Protein AF-A0A2A9MMQ4-F1 (afdb_monomer_lite)

Radius of gyration: 27.39 Å; chains: 1; bounding box: 45×66×99 Å

Structure (mmCIF, N/CA/C/O backbone):
data_AF-A0A2A9MMQ4-F1
#
_entry.id   AF-A0A2A9MMQ4-F1
#
loop_
_atom_site.group_PDB
_atom_site.id
_atom_site.type_symbol
_atom_site.label_atom_id
_atom_site.label_alt_id
_atom_site.label_comp_id
_atom_site.label_asym_id
_atom_site.label_entity_id
_atom_site.label_seq_id
_atom_site.pdbx_PDB_ins_code
_atom_site.Cartn_x
_atom_site.Cartn_y
_atom_site.Cartn_z
_atom_site.occupancy
_atom_site.B_iso_or_equiv
_atom_site.auth_seq_id
_atom_site.auth_comp_id
_atom_site.auth_asym_id
_atom_site.auth_atom_id
_atom_site.pdbx_PDB_model_num
ATOM 1 N N . MET A 1 1 ? 11.647 -28.618 26.093 1.00 46.50 1 MET A N 1
ATOM 2 C CA . MET A 1 1 ? 10.350 -28.321 25.449 1.00 46.50 1 MET A CA 1
ATOM 3 C C . MET A 1 1 ? 9.319 -28.407 26.549 1.00 46.50 1 MET A C 1
ATOM 5 O O . MET A 1 1 ? 9.019 -29.509 26.987 1.00 46.50 1 MET A O 1
ATOM 9 N N . ASP A 1 2 ? 8.904 -27.256 27.073 1.00 43.09 2 ASP A N 1
ATOM 10 C CA . ASP A 1 2 ? 8.072 -27.199 28.272 1.00 43.09 2 ASP A CA 1
ATOM 11 C C . ASP A 1 2 ? 6.610 -27.526 27.937 1.00 43.09 2 ASP A C 1
ATOM 13 O O . ASP A 1 2 ? 6.015 -26.851 27.096 1.00 43.09 2 ASP A O 1
ATOM 17 N N . PRO A 1 3 ? 6.000 -28.535 28.584 1.00 53.66 3 PRO A N 1
ATOM 18 C CA . PRO A 1 3 ? 4.637 -28.978 28.280 1.00 53.66 3 PRO A CA 1
ATOM 19 C C . PRO A 1 3 ? 3.541 -27.992 28.728 1.00 53.66 3 PRO A C 1
ATOM 21 O O . PRO A 1 3 ? 2.369 -28.202 28.425 1.00 53.66 3 PRO A O 1
ATOM 24 N N . HIS A 1 4 ? 3.887 -26.898 29.414 1.00 45.94 4 HIS A N 1
ATOM 25 C CA . HIS A 1 4 ? 2.910 -25.966 29.987 1.00 45.94 4 HIS A CA 1
ATOM 26 C C . HIS A 1 4 ? 2.535 -24.780 29.083 1.00 45.94 4 HIS A C 1
ATOM 28 O O . HIS A 1 4 ? 1.476 -24.187 29.281 1.00 45.94 4 HIS A O 1
ATOM 34 N N . THR A 1 5 ? 3.314 -24.461 28.045 1.00 48.97 5 THR A N 1
ATOM 35 C CA . THR A 1 5 ? 2.984 -23.355 27.120 1.00 48.97 5 THR A CA 1
ATOM 36 C C . THR A 1 5 ? 1.952 -23.733 26.049 1.00 48.97 5 THR A C 1
ATOM 38 O O . THR A 1 5 ? 1.303 -22.850 25.491 1.00 48.97 5 THR A O 1
ATOM 41 N N . SER A 1 6 ? 1.718 -25.030 25.802 1.00 48.28 6 SER A N 1
ATOM 42 C CA . SER A 1 6 ? 0.731 -25.492 24.809 1.00 48.28 6 SER A CA 1
ATOM 43 C C . SER A 1 6 ? -0.724 -25.336 25.273 1.00 48.28 6 SER A C 1
ATOM 45 O O . SER A 1 6 ? -1.626 -25.264 24.440 1.00 48.28 6 SER A O 1
ATOM 47 N N . SER A 1 7 ? -0.970 -25.262 26.586 1.00 50.19 7 SER A N 1
ATOM 48 C CA . SER A 1 7 ? -2.333 -25.216 27.137 1.00 50.19 7 SER A CA 1
ATOM 49 C C . SER A 1 7 ? -3.001 -23.855 26.902 1.00 50.19 7 SER A C 1
ATOM 51 O O . SER A 1 7 ? -4.139 -23.788 26.436 1.00 50.19 7 SER A O 1
ATOM 53 N N . ALA A 1 8 ? -2.255 -22.760 27.092 1.00 48.75 8 ALA A N 1
ATOM 54 C CA . ALA A 1 8 ? -2.775 -21.401 26.929 1.00 48.75 8 ALA A CA 1
ATOM 55 C C . ALA A 1 8 ? -3.130 -21.057 25.470 1.00 48.75 8 ALA A C 1
ATOM 57 O O . ALA A 1 8 ? -4.104 -20.347 25.225 1.00 48.75 8 ALA A O 1
ATOM 58 N N . TYR A 1 9 ? -2.391 -21.602 24.497 1.00 49.38 9 TYR A N 1
ATOM 59 C CA . TYR A 1 9 ? -2.704 -21.416 23.076 1.00 49.38 9 TYR A CA 1
ATOM 60 C C . TYR A 1 9 ? -3.969 -22.172 22.647 1.00 49.38 9 TYR A C 1
ATOM 62 O O . TYR A 1 9 ? -4.730 -21.659 21.831 1.00 49.38 9 TYR A O 1
ATOM 70 N N . SER A 1 10 ? -4.235 -23.354 23.217 1.00 52.50 10 SER A N 1
ATOM 71 C CA . SER A 1 10 ? -5.432 -24.138 22.872 1.00 52.50 10 SER A CA 1
ATOM 72 C C . SER A 1 10 ? -6.735 -23.472 23.331 1.00 52.50 10 SER A C 1
ATOM 74 O O . SER A 1 10 ? -7.711 -23.453 22.584 1.00 52.50 10 S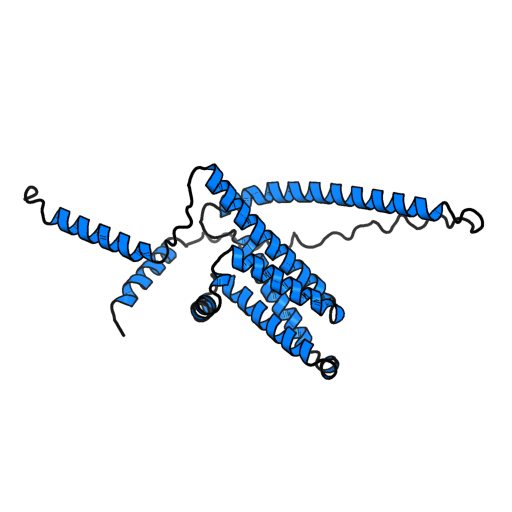ER A O 1
ATOM 76 N N . ALA A 1 11 ? -6.722 -22.826 24.504 1.00 53.00 11 ALA A N 1
ATOM 77 C CA . ALA A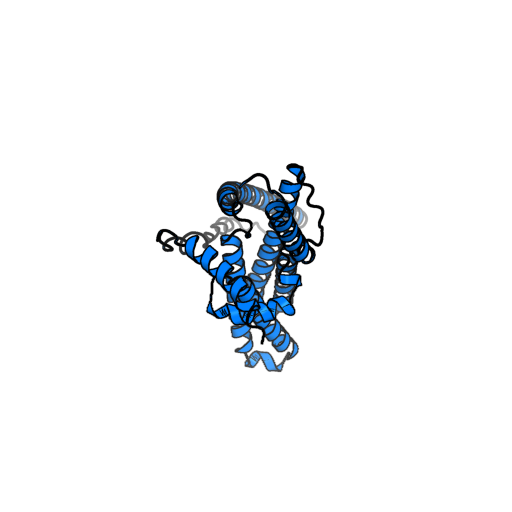 1 11 ? -7.892 -22.143 25.053 1.00 53.00 11 ALA A CA 1
ATOM 78 C C . ALA A 1 11 ? -8.299 -20.907 24.229 1.00 53.00 11 ALA A C 1
ATOM 80 O O . ALA A 1 11 ? -9.487 -20.603 24.120 1.00 53.00 11 ALA A O 1
ATOM 81 N N . TYR A 1 12 ? -7.330 -20.223 23.609 1.00 49.88 12 TYR A N 1
ATOM 82 C CA . TYR A 1 12 ? -7.604 -19.074 22.742 1.00 49.88 12 TYR A CA 1
ATOM 83 C C . TYR A 1 12 ? -8.313 -19.505 21.446 1.00 49.88 12 TYR A C 1
ATOM 85 O O . TYR A 1 12 ? -9.333 -18.925 21.080 1.00 49.88 12 TYR A O 1
ATOM 93 N N . TYR A 1 13 ? -7.849 -20.586 20.803 1.00 52.78 13 TYR A N 1
ATOM 94 C CA . TYR A 1 13 ? -8.488 -21.121 19.593 1.00 52.78 13 TYR A CA 1
ATOM 95 C C . TYR A 1 13 ? -9.880 -21.707 19.856 1.00 52.78 13 TYR A C 1
ATOM 97 O O . TYR A 1 13 ? -10.780 -21.542 19.033 1.00 52.78 13 TYR A O 1
ATOM 105 N N . GLU A 1 14 ? -10.100 -22.351 21.005 1.00 51.59 14 GLU A N 1
ATOM 106 C CA . GLU A 1 14 ? -11.409 -22.933 21.325 1.00 51.59 14 GLU A CA 1
ATOM 107 C C . GLU A 1 14 ? -12.476 -21.854 21.601 1.00 51.59 14 GLU A C 1
ATOM 109 O O . GLU A 1 14 ? -13.661 -22.038 21.300 1.00 51.59 14 GLU A O 1
ATOM 114 N N . GLN A 1 15 ? -12.059 -20.687 22.106 1.00 50.91 15 GLN A N 1
ATOM 115 C CA . GLN A 1 15 ? -12.946 -19.545 22.328 1.00 50.91 15 GLN A CA 1
ATOM 116 C C . GLN A 1 15 ? -13.285 -18.798 21.023 1.00 50.91 15 GLN A C 1
ATOM 118 O O . GLN A 1 15 ? -14.412 -18.313 20.875 1.00 50.91 15 GLN A O 1
ATOM 123 N N . GLU A 1 16 ? -12.360 -18.767 20.060 1.00 46.84 16 GLU A N 1
ATOM 124 C CA . GLU A 1 16 ? -12.580 -18.254 18.700 1.00 46.84 16 GLU A CA 1
ATOM 125 C C . GLU A 1 16 ? -13.515 -19.190 17.897 1.00 46.84 16 GLU A C 1
ATOM 127 O O . GLU A 1 16 ? -14.493 -18.738 17.294 1.00 46.84 16 GLU A O 1
ATOM 132 N N . ALA A 1 17 ? -13.301 -20.512 17.981 1.00 47.66 17 ALA A N 1
ATOM 133 C CA . ALA A 1 17 ? -14.087 -21.532 17.274 1.00 47.66 17 ALA A CA 1
ATOM 134 C C . ALA A 1 17 ? -15.558 -21.597 17.727 1.00 47.66 17 ALA A C 1
ATOM 136 O O . ALA A 1 17 ? -16.447 -21.873 16.921 1.00 47.66 17 ALA A O 1
ATOM 137 N N . ARG A 1 18 ? -15.852 -21.286 18.999 1.00 50.97 18 ARG A N 1
ATOM 138 C CA . ARG A 1 18 ? -17.240 -21.202 19.499 1.00 50.97 18 ARG A CA 1
ATOM 139 C C . ARG A 1 18 ? -17.949 -19.889 19.155 1.00 50.97 18 ARG A C 1
ATOM 141 O O . ARG A 1 18 ? -19.172 -19.830 19.254 1.00 50.97 18 ARG A O 1
ATOM 148 N N . ARG A 1 19 ? -17.220 -18.839 18.762 1.00 49.75 19 ARG A N 1
ATOM 149 C CA . ARG A 1 19 ? -17.797 -17.526 18.406 1.00 49.75 19 ARG A CA 1
ATOM 150 C C . ARG A 1 19 ? -17.936 -17.301 16.900 1.00 49.75 19 ARG A C 1
ATOM 152 O O . ARG A 1 19 ? -18.641 -16.379 16.497 1.00 49.75 19 ARG A O 1
ATOM 159 N N . GLY A 1 20 ? -17.312 -18.146 16.083 1.00 41.03 20 GLY A N 1
ATOM 160 C CA . GLY A 1 20 ? -17.229 -18.000 14.633 1.00 41.03 20 GLY A CA 1
ATOM 161 C C . GLY A 1 20 ? -18.009 -19.035 13.825 1.00 41.03 20 GLY A C 1
ATOM 162 O O . GLY A 1 20 ? -17.484 -19.498 12.822 1.00 41.03 20 GLY A O 1
ATOM 163 N N . ALA A 1 21 ? -19.239 -19.396 14.203 1.00 41.09 21 ALA A N 1
ATOM 164 C CA . ALA A 1 21 ? -20.161 -20.045 13.267 1.00 41.09 21 ALA A CA 1
ATOM 165 C C . ALA A 1 21 ? -20.991 -18.960 12.550 1.00 41.09 21 ALA A C 1
ATOM 167 O O . ALA A 1 21 ? -22.063 -18.594 13.040 1.00 41.09 21 ALA A O 1
ATOM 168 N N . PRO A 1 22 ? -20.513 -18.373 11.432 1.00 45.56 22 PRO A N 1
ATOM 169 C CA . PRO A 1 22 ? -21.342 -17.491 10.634 1.00 45.56 22 PRO A CA 1
ATOM 170 C C . PRO A 1 22 ? -22.488 -18.311 10.045 1.00 45.56 22 PRO A C 1
ATOM 172 O O . PRO A 1 22 ? -22.282 -19.365 9.443 1.00 45.56 22 PRO A O 1
ATOM 175 N N . ALA A 1 23 ? -23.708 -17.800 10.193 1.00 46.12 23 ALA A N 1
ATOM 176 C CA . ALA A 1 23 ? -24.808 -18.204 9.337 1.00 46.12 23 ALA A CA 1
ATOM 177 C C . ALA A 1 23 ? -24.329 -18.106 7.881 1.00 46.12 23 ALA A C 1
ATOM 179 O O . ALA A 1 23 ? -23.793 -17.071 7.477 1.00 46.12 23 ALA A O 1
ATOM 180 N N . ALA A 1 24 ? -24.484 -19.194 7.128 1.00 41.94 24 ALA A N 1
ATOM 181 C CA . ALA A 1 24 ? -24.159 -19.297 5.714 1.00 41.94 24 ALA A CA 1
ATOM 182 C C . ALA A 1 24 ? -25.011 -18.303 4.898 1.00 41.94 24 ALA A C 1
ATOM 184 O O . ALA A 1 24 ? -26.044 -18.651 4.335 1.00 41.94 24 ALA A O 1
ATOM 185 N N . GLY A 1 25 ? -24.609 -17.034 4.894 1.00 43.31 25 GLY A N 1
ATOM 186 C CA . GLY A 1 25 ? -25.150 -15.974 4.055 1.00 43.31 25 GLY A CA 1
ATOM 187 C C . GLY A 1 25 ? -24.230 -15.790 2.857 1.00 43.31 25 GLY A C 1
ATOM 188 O O . GLY A 1 25 ? -23.064 -15.441 3.026 1.00 43.31 25 GLY A O 1
ATOM 189 N N . GLY A 1 26 ? -24.755 -16.083 1.668 1.00 42.75 26 GLY A N 1
ATOM 190 C CA . GLY A 1 26 ? -24.034 -16.199 0.404 1.00 42.75 26 GLY A CA 1
ATOM 191 C C . GLY A 1 26 ? -23.019 -15.091 0.119 1.00 42.75 26 GLY A C 1
ATOM 192 O O . GLY A 1 26 ? -23.357 -13.924 -0.056 1.00 42.75 26 GLY A O 1
ATOM 193 N N . LEU A 1 27 ? -21.767 -15.516 -0.039 1.00 39.44 27 LEU A N 1
ATOM 194 C CA . LEU A 1 27 ? -20.633 -14.755 -0.560 1.00 39.44 27 LEU A CA 1
ATOM 195 C C . LEU A 1 27 ? -20.697 -14.652 -2.107 1.00 39.44 27 LEU A C 1
ATOM 197 O O . LEU A 1 27 ? -19.694 -14.865 -2.781 1.00 39.44 27 LEU A O 1
ATOM 201 N N . GLY A 1 28 ? -21.892 -14.442 -2.676 1.00 40.47 28 GLY A N 1
ATOM 202 C CA . GLY A 1 28 ? -22.161 -14.626 -4.112 1.00 40.47 28 GLY A CA 1
ATOM 203 C C . GLY A 1 28 ? -22.196 -13.353 -4.963 1.00 40.47 28 GLY A C 1
ATOM 204 O O . GLY A 1 28 ? -21.784 -13.395 -6.115 1.00 40.47 28 GLY A O 1
ATOM 205 N N . ASP A 1 29 ? -22.611 -12.209 -4.410 1.00 44.47 29 ASP A N 1
ATOM 206 C CA . ASP A 1 29 ? -23.043 -11.079 -5.259 1.00 44.47 29 ASP A CA 1
ATOM 207 C C . ASP A 1 29 ? -22.134 -9.841 -5.233 1.00 44.47 29 ASP A C 1
ATOM 209 O O . ASP A 1 29 ? -22.418 -8.841 -5.891 1.00 44.47 29 ASP A O 1
ATOM 213 N N . PHE A 1 30 ? -21.008 -9.867 -4.514 1.00 44.09 30 PHE A N 1
ATOM 214 C CA . PHE A 1 30 ? -20.187 -8.657 -4.346 1.00 44.09 30 PHE A CA 1
ATOM 215 C C . PHE A 1 30 ? -19.194 -8.391 -5.496 1.00 44.09 30 PHE A C 1
ATOM 217 O O . PHE A 1 30 ? -18.580 -7.327 -5.547 1.00 44.09 30 PHE A O 1
ATOM 224 N N . ALA A 1 31 ? -19.025 -9.327 -6.435 1.00 40.25 31 ALA A N 1
ATOM 225 C CA . ALA A 1 31 ? -17.927 -9.280 -7.407 1.00 40.25 31 ALA A CA 1
ATOM 226 C C . ALA A 1 31 ? -18.251 -8.605 -8.758 1.00 40.25 31 ALA A C 1
ATOM 228 O O . ALA A 1 31 ? -17.329 -8.382 -9.536 1.00 40.25 31 ALA A O 1
ATOM 229 N N . ALA A 1 32 ? -19.506 -8.250 -9.064 1.00 41.31 32 ALA A N 1
ATOM 230 C CA . ALA A 1 32 ? -19.876 -7.868 -10.439 1.00 41.31 32 ALA A CA 1
ATOM 231 C C . ALA A 1 32 ? -20.239 -6.383 -10.673 1.00 41.31 32 ALA A C 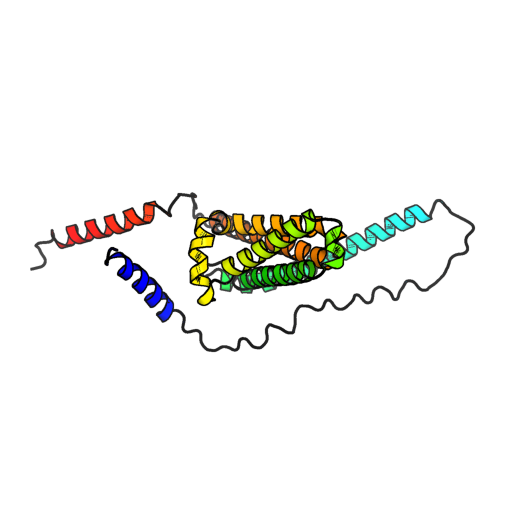1
ATOM 233 O O . ALA A 1 32 ? -20.364 -5.974 -11.823 1.00 41.31 32 ALA A O 1
ATOM 234 N N . GLY A 1 33 ? -20.420 -5.559 -9.632 1.00 40.50 33 GLY A N 1
ATOM 235 C CA . GLY A 1 33 ? -21.162 -4.294 -9.793 1.00 40.50 33 GLY A CA 1
ATOM 236 C C . GLY A 1 33 ? -20.385 -2.972 -9.792 1.00 40.50 33 GLY A C 1
ATOM 237 O O . GLY A 1 33 ? -20.937 -1.970 -10.234 1.00 40.50 33 GLY A O 1
ATOM 238 N N . VAL A 1 34 ? -19.154 -2.907 -9.270 1.00 45.03 34 VAL A N 1
ATOM 239 C CA . VAL A 1 34 ? -18.620 -1.609 -8.778 1.00 45.03 34 VAL A CA 1
ATOM 240 C C . VAL A 1 34 ? -17.415 -1.069 -9.562 1.00 45.03 34 VAL A C 1
ATOM 242 O O . VAL A 1 34 ? -16.970 0.043 -9.304 1.00 45.03 34 VAL A O 1
ATOM 245 N N . PHE A 1 35 ? -16.893 -1.784 -10.563 1.00 40.84 35 PHE A N 1
ATOM 246 C CA . PHE A 1 35 ? -15.639 -1.383 -11.221 1.00 40.84 35 PHE A CA 1
ATOM 247 C C . PHE A 1 35 ? -15.690 -1.409 -12.752 1.00 40.84 35 PHE A C 1
ATOM 249 O O . PHE A 1 35 ? -14.843 -1.993 -13.414 1.00 40.84 35 PHE A O 1
ATOM 256 N N . PHE A 1 36 ? -16.661 -0.707 -13.330 1.00 36.94 36 PHE A N 1
ATOM 257 C CA . PHE A 1 36 ? -16.478 -0.127 -14.659 1.00 36.94 36 PHE A CA 1
ATOM 258 C C . PHE A 1 36 ? -16.878 1.347 -14.594 1.00 36.94 36 PHE A C 1
ATOM 260 O O . PHE A 1 36 ? -18.073 1.640 -14.521 1.00 36.94 36 PHE A O 1
ATOM 267 N N . PRO A 1 37 ? -15.925 2.299 -14.602 1.00 40.47 37 PRO A N 1
ATOM 268 C CA . PRO A 1 37 ? -16.279 3.669 -14.923 1.00 40.47 37 PRO A CA 1
ATOM 269 C C . PRO A 1 37 ? -16.861 3.630 -16.334 1.00 40.47 37 PRO A C 1
ATOM 271 O O . PRO A 1 37 ? -16.168 3.266 -17.286 1.00 40.47 37 PRO A O 1
ATOM 274 N N . GLN A 1 38 ? -18.152 3.943 -16.470 1.00 41.72 38 GLN A N 1
ATOM 275 C CA . GLN A 1 38 ? -18.714 4.224 -17.782 1.00 41.72 38 GLN A CA 1
ATOM 276 C C . GLN A 1 38 ? -17.816 5.274 -18.424 1.00 41.72 38 GLN A C 1
ATOM 278 O O . GLN A 1 38 ? -17.633 6.365 -17.881 1.00 41.72 38 GLN A O 1
ATOM 283 N N . SER A 1 39 ? -17.207 4.898 -19.545 1.00 40.00 39 SER A N 1
ATOM 284 C CA . SER A 1 39 ? -16.390 5.774 -20.370 1.00 40.00 39 SER A CA 1
ATOM 285 C C . SER A 1 39 ? -17.106 7.119 -20.513 1.00 40.00 39 SER A C 1
ATOM 287 O O . SER A 1 39 ? -18.249 7.128 -20.991 1.00 40.00 39 SER A O 1
ATOM 289 N N . PRO A 1 40 ? -16.501 8.242 -20.095 1.00 44.00 40 PRO A N 1
ATOM 290 C CA . PRO A 1 40 ? -17.145 9.531 -20.240 1.00 44.00 40 PRO A CA 1
ATOM 291 C C . PRO A 1 40 ? -17.380 9.769 -21.733 1.00 44.00 40 PRO A C 1
ATOM 293 O O . PRO A 1 40 ? -16.438 9.877 -22.518 1.00 44.00 40 PRO A O 1
ATOM 296 N N . ARG A 1 41 ? -18.656 9.844 -22.132 1.00 48.28 41 ARG A N 1
ATOM 297 C CA . ARG A 1 41 ? -19.123 10.313 -23.449 1.00 48.28 41 ARG A CA 1
ATOM 298 C C . ARG A 1 41 ? -18.836 11.814 -23.614 1.00 48.28 41 ARG A C 1
ATOM 300 O O . ARG A 1 41 ? -19.729 12.596 -23.911 1.00 48.28 41 ARG A O 1
ATOM 307 N N . PHE A 1 42 ? -17.599 12.238 -23.371 1.00 47.81 42 PHE A N 1
ATOM 308 C CA . PHE A 1 42 ? -17.198 13.645 -23.404 1.00 47.81 42 PHE A CA 1
ATOM 309 C C . PHE A 1 42 ? -16.419 14.017 -24.674 1.00 47.81 42 PHE A C 1
ATOM 311 O O . PHE A 1 42 ? -15.996 15.154 -24.826 1.00 47.81 42 PHE A O 1
ATOM 318 N N . VAL A 1 43 ? -16.263 13.089 -25.625 1.00 48.16 43 VAL A N 1
ATOM 319 C CA . VAL A 1 43 ? -15.505 13.326 -26.872 1.00 48.16 43 VAL A CA 1
ATOM 320 C C . VAL A 1 43 ? -16.415 13.669 -28.066 1.00 48.16 43 VAL A C 1
ATOM 322 O O . VAL A 1 43 ? -15.946 13.804 -29.188 1.00 48.16 43 VAL A O 1
ATOM 325 N N . GLN A 1 44 ? -17.723 13.869 -27.863 1.00 49.34 44 GLN A N 1
ATOM 326 C CA . GLN A 1 44 ? -18.671 14.112 -28.966 1.00 49.34 44 GLN A CA 1
ATOM 327 C C . GLN A 1 44 ? -19.119 15.579 -29.118 1.00 49.34 44 GLN A C 1
ATOM 329 O O . GLN A 1 44 ? -20.179 15.842 -29.674 1.00 49.34 44 GLN A O 1
ATOM 334 N N . ALA A 1 45 ? -18.320 16.545 -28.652 1.00 49.09 45 ALA A N 1
ATOM 335 C CA . ALA A 1 45 ? -18.631 17.977 -28.787 1.00 49.09 45 ALA A CA 1
ATOM 336 C C . ALA A 1 45 ? -17.493 18.831 -29.384 1.00 49.09 45 ALA A C 1
ATOM 338 O O . ALA A 1 45 ? -17.531 20.050 -29.273 1.00 49.09 45 ALA A O 1
ATOM 339 N N . LEU A 1 46 ? -16.489 18.223 -30.032 1.00 50.38 46 LEU A N 1
ATOM 340 C CA . LEU A 1 46 ? -15.326 18.944 -30.586 1.00 50.38 46 LEU A CA 1
ATOM 341 C C . LEU A 1 46 ? -15.246 18.915 -32.125 1.00 50.38 46 LEU A C 1
ATOM 343 O O . LEU A 1 46 ? -14.187 19.142 -32.695 1.00 50.38 46 LEU A O 1
ATOM 347 N N . HIS A 1 47 ? -16.365 18.642 -32.810 1.00 45.62 47 HIS A N 1
ATOM 348 C CA . HIS A 1 47 ? -16.411 18.479 -34.273 1.00 45.62 47 HIS A CA 1
ATOM 349 C C . HIS A 1 47 ? -17.199 19.576 -35.017 1.00 45.62 47 HIS A C 1
ATOM 351 O O . HIS A 1 47 ? -17.712 19.339 -36.114 1.00 45.62 47 HIS A O 1
ATOM 357 N N . HIS A 1 48 ? -17.309 20.781 -34.448 1.00 51.66 48 HIS A N 1
ATOM 358 C CA . HIS A 1 48 ? -17.933 21.924 -35.123 1.00 51.66 48 HIS A CA 1
ATOM 359 C C . HIS A 1 48 ? -17.004 23.137 -35.184 1.00 51.66 48 HIS A C 1
ATOM 361 O O . HIS A 1 48 ? -16.761 23.793 -34.179 1.00 51.66 48 HIS A O 1
ATOM 367 N N . GLY A 1 49 ? -16.555 23.426 -36.411 1.00 52.00 49 GLY A N 1
ATOM 368 C CA . GLY A 1 49 ? -16.011 24.713 -36.837 1.00 52.00 49 GLY A CA 1
ATOM 369 C C . GLY A 1 49 ? -14.503 24.843 -36.673 1.00 52.00 49 GLY A C 1
ATOM 370 O O . GLY A 1 49 ? -14.028 25.162 -35.592 1.00 52.00 49 GLY A O 1
ATOM 371 N N . ALA A 1 50 ? -13.756 24.648 -37.761 1.00 46.38 50 ALA A N 1
ATOM 372 C CA . ALA A 1 50 ? -12.401 25.174 -37.881 1.00 46.38 50 ALA A CA 1
ATOM 373 C C . ALA A 1 50 ? -12.510 26.684 -38.183 1.00 46.38 50 ALA A C 1
ATOM 375 O O . ALA A 1 50 ? -13.048 27.025 -39.237 1.00 46.38 50 ALA A O 1
ATOM 376 N N . PRO A 1 51 ? -12.090 27.586 -37.278 1.00 56.66 51 PRO A N 1
ATOM 377 C CA . PRO A 1 51 ? -12.042 29.013 -37.572 1.00 56.66 51 PRO A CA 1
ATOM 378 C C . PRO A 1 51 ? -10.869 29.329 -38.509 1.00 56.66 51 PRO A C 1
ATOM 380 O O . PRO A 1 51 ? -9.771 28.792 -38.348 1.00 56.66 51 PRO A O 1
ATOM 383 N N . ASP A 1 52 ? -11.130 30.193 -39.492 1.00 56.81 52 ASP A N 1
ATOM 384 C CA . ASP A 1 52 ? -10.163 30.672 -40.478 1.00 56.81 52 ASP A CA 1
ATOM 385 C C . ASP A 1 52 ? -8.938 31.315 -39.812 1.00 56.81 52 ASP A C 1
ATOM 387 O O . ASP A 1 52 ? -9.026 32.164 -38.922 1.00 56.81 52 ASP A O 1
ATOM 391 N N . ALA A 1 53 ? -7.766 30.870 -40.257 1.00 58.00 53 ALA A N 1
ATOM 392 C CA . ALA A 1 53 ? -6.472 31.206 -39.697 1.00 58.00 53 ALA A CA 1
ATOM 393 C C . ALA A 1 53 ? -5.924 32.509 -40.297 1.00 58.00 53 ALA A C 1
ATOM 395 O O . ALA A 1 53 ? -5.120 32.459 -41.226 1.00 58.00 53 ALA A O 1
ATOM 396 N N . SER A 1 54 ? -6.303 33.678 -39.768 1.00 60.38 54 SER A N 1
ATOM 397 C CA . SER A 1 54 ? -5.540 34.904 -40.082 1.00 60.38 54 SER A CA 1
ATOM 398 C C . SER A 1 54 ? -5.575 36.064 -39.082 1.00 60.38 54 SER A C 1
ATOM 400 O O . SER A 1 54 ? -4.764 36.970 -39.242 1.00 60.38 54 SER A O 1
ATOM 402 N N . GLU A 1 55 ? -6.383 36.062 -38.020 1.00 51.09 55 GLU A N 1
ATOM 403 C CA . GLU A 1 55 ? -6.371 37.165 -37.041 1.00 51.09 55 GLU A CA 1
ATOM 404 C C . GLU A 1 55 ? -6.394 36.654 -35.596 1.00 51.09 55 GLU A C 1
ATOM 406 O O . GLU A 1 55 ? -7.196 35.797 -35.245 1.00 51.09 55 GLU A O 1
ATOM 411 N N . GLY A 1 56 ? -5.505 37.187 -34.749 1.00 53.22 56 GLY A N 1
ATOM 412 C CA . GLY A 1 56 ? -5.628 37.060 -33.290 1.00 53.22 56 GLY A CA 1
ATOM 413 C C . GLY A 1 56 ? -4.700 36.054 -32.601 1.00 53.22 56 GLY A C 1
ATOM 414 O O . GLY A 1 56 ? -5.146 35.215 -31.825 1.00 53.22 56 GLY A O 1
ATOM 415 N N . ARG A 1 57 ? -3.375 36.165 -32.786 1.00 56.41 57 ARG A N 1
ATOM 416 C CA . ARG A 1 57 ? -2.379 35.378 -32.017 1.00 56.41 57 ARG A CA 1
ATOM 417 C C . ARG A 1 57 ? -2.374 35.691 -30.503 1.00 56.41 57 ARG A C 1
ATOM 419 O O . ARG A 1 57 ? -1.683 35.008 -29.759 1.00 56.41 57 ARG A O 1
ATOM 426 N N . PHE A 1 58 ? -3.132 36.694 -30.051 1.00 61.06 58 PHE A N 1
ATOM 427 C CA . PHE A 1 58 ? -3.212 37.112 -28.647 1.00 61.06 58 PHE A CA 1
ATOM 428 C C . PHE A 1 58 ? -4.436 36.531 -27.900 1.00 61.06 58 PHE A C 1
ATOM 430 O O . PHE A 1 58 ? -4.371 36.351 -26.689 1.00 61.06 58 PHE A O 1
ATOM 437 N N . ASP A 1 59 ? -5.504 36.122 -28.600 1.00 63.53 59 ASP A N 1
ATOM 438 C CA . ASP A 1 59 ? -6.755 35.649 -27.964 1.00 63.53 59 ASP A CA 1
ATOM 439 C C . ASP A 1 59 ? -6.787 34.129 -27.689 1.00 63.53 59 ASP A C 1
ATOM 441 O O . ASP A 1 59 ? -7.596 33.622 -26.898 1.00 63.53 59 ASP A O 1
ATOM 445 N N . ALA A 1 60 ? -5.876 33.372 -28.310 1.00 66.00 60 ALA A N 1
ATOM 446 C CA . ALA A 1 60 ? -5.777 31.922 -28.132 1.00 66.00 60 ALA A CA 1
ATOM 447 C C . ALA A 1 60 ? -5.253 31.522 -26.736 1.00 66.00 60 ALA A C 1
ATOM 449 O O . ALA A 1 60 ? -5.661 30.492 -26.195 1.00 66.00 60 ALA A O 1
ATOM 450 N N . GLU A 1 61 ? -4.389 32.341 -26.126 1.00 71.94 61 GLU A N 1
ATOM 451 C CA . GLU A 1 61 ? -3.824 32.068 -24.797 1.00 71.94 61 GLU A CA 1
ATOM 452 C C . GLU A 1 61 ? -4.865 32.286 -23.683 1.00 71.94 61 GLU A C 1
ATOM 454 O O . GLU A 1 61 ? -5.001 31.457 -22.778 1.00 71.94 61 GLU A O 1
ATOM 459 N N . GLU A 1 62 ? -5.693 33.331 -23.797 1.00 78.88 62 GLU A N 1
ATOM 460 C CA . GLU A 1 62 ? -6.757 33.604 -22.823 1.00 78.88 62 GLU A CA 1
ATOM 461 C C . GLU A 1 62 ? -7.876 32.548 -22.882 1.00 78.88 62 GLU A C 1
ATOM 463 O O . GLU A 1 62 ? -8.417 32.128 -21.851 1.00 78.88 62 GLU A O 1
ATOM 468 N N . SER A 1 63 ? -8.170 32.038 -24.080 1.00 78.44 63 SER A N 1
ATOM 469 C CA . SER A 1 63 ? -9.152 30.967 -24.285 1.00 78.44 63 SER A CA 1
ATOM 470 C C . SER A 1 63 ? -8.727 29.650 -23.614 1.00 78.44 63 SER A C 1
ATOM 472 O O . SER A 1 63 ? -9.556 28.969 -22.999 1.00 78.44 63 SER A O 1
ATOM 474 N N . GLY A 1 64 ? -7.431 29.315 -23.641 1.00 79.56 64 GLY A N 1
ATOM 475 C CA . GLY A 1 64 ? -6.888 28.128 -22.966 1.00 79.56 64 GLY A CA 1
ATOM 476 C C . GLY A 1 64 ? -6.978 28.199 -21.435 1.00 79.56 64 GLY A C 1
ATOM 477 O O . GLY A 1 64 ? -7.339 27.213 -20.778 1.00 79.56 64 GLY A O 1
ATOM 478 N N . ALA A 1 65 ? -6.723 29.375 -20.851 1.00 83.94 65 ALA A N 1
ATOM 479 C CA . ALA A 1 65 ? -6.827 29.594 -19.405 1.00 83.94 65 ALA A CA 1
ATOM 480 C C . ALA A 1 65 ? -8.278 29.491 -18.892 1.00 83.94 65 ALA A C 1
ATOM 482 O O . ALA A 1 65 ? -8.531 28.972 -17.799 1.00 83.94 65 ALA A O 1
ATOM 483 N N . ARG A 1 66 ? -9.258 29.941 -19.689 1.00 83.75 66 ARG A N 1
ATOM 484 C CA . ARG A 1 66 ? -10.688 29.817 -19.352 1.00 83.75 66 ARG A CA 1
ATOM 485 C C . ARG A 1 66 ? -11.167 28.366 -19.424 1.00 83.75 66 ARG A C 1
ATOM 487 O O . ARG A 1 66 ? -11.888 27.922 -18.530 1.00 83.75 66 ARG A O 1
ATOM 494 N N . LEU A 1 67 ? -10.717 27.610 -20.430 1.00 86.00 67 LEU A N 1
ATOM 495 C CA . LEU A 1 67 ? -11.070 26.195 -20.583 1.00 86.00 67 LEU A CA 1
ATOM 496 C C . LEU A 1 67 ? -10.513 25.337 -19.435 1.00 86.00 67 LEU A C 1
ATOM 498 O O . LEU A 1 67 ? -11.234 24.517 -18.867 1.00 86.00 67 LEU A O 1
ATOM 502 N N . THR A 1 68 ? -9.249 25.551 -19.057 1.00 80.62 68 THR A N 1
ATOM 503 C CA . THR A 1 68 ? -8.611 24.815 -17.951 1.00 80.62 68 THR A CA 1
ATOM 504 C C . THR A 1 68 ? -9.278 25.097 -16.605 1.00 80.62 68 THR A C 1
ATOM 506 O O . THR A 1 68 ? -9.497 24.156 -15.841 1.00 80.62 68 THR A O 1
ATOM 509 N N . ARG A 1 69 ? -9.695 26.343 -16.328 1.00 85.50 69 ARG A N 1
ATOM 510 C CA . ARG A 1 69 ? -10.489 26.661 -15.125 1.00 85.50 69 ARG A CA 1
ATOM 511 C C . ARG A 1 69 ? -11.857 25.986 -15.122 1.00 85.50 69 ARG A C 1
ATOM 513 O O . ARG A 1 69 ? -12.209 25.368 -14.122 1.00 85.50 69 ARG A O 1
ATOM 520 N N . ALA A 1 70 ? -12.596 26.043 -16.230 1.00 81.75 70 ALA A N 1
ATOM 521 C CA . ALA A 1 70 ? -13.911 25.406 -16.321 1.00 81.75 70 ALA A CA 1
ATOM 522 C C . ALA A 1 70 ? -13.826 23.876 -16.137 1.00 81.75 70 ALA A C 1
ATOM 524 O O . ALA A 1 70 ? -14.645 23.283 -15.432 1.00 81.75 70 ALA A O 1
ATOM 525 N N . ALA A 1 71 ? -12.801 23.236 -16.710 1.00 81.00 71 ALA A N 1
ATOM 526 C CA . ALA A 1 71 ? -12.550 21.805 -16.533 1.00 81.00 71 ALA A CA 1
ATOM 527 C C . ALA A 1 71 ? -12.170 21.448 -15.082 1.00 81.00 71 ALA A C 1
ATOM 529 O O . ALA A 1 71 ? -12.644 20.443 -14.539 1.00 81.00 71 ALA A O 1
ATOM 530 N N . LEU A 1 72 ? -11.352 22.281 -14.432 1.00 83.88 72 LEU A N 1
ATOM 531 C CA . LEU A 1 72 ? -10.957 22.093 -13.035 1.00 83.88 72 LEU A CA 1
ATOM 532 C C . LEU A 1 72 ? -12.151 22.247 -12.074 1.00 83.88 72 LEU A C 1
ATOM 534 O O . LEU A 1 72 ? -12.336 21.433 -11.172 1.00 83.88 72 LEU A O 1
ATOM 538 N N . GLU A 1 73 ? -13.011 23.242 -12.290 1.00 87.94 73 GLU A N 1
ATOM 539 C CA . GLU A 1 73 ? -14.223 23.427 -11.481 1.00 87.94 73 GLU A CA 1
ATOM 540 C C . GLU A 1 73 ? -15.223 22.277 -11.666 1.00 87.94 73 GLU A C 1
ATOM 542 O O . GLU A 1 73 ? -15.811 21.793 -10.692 1.00 87.94 73 GLU A O 1
ATOM 547 N N . GLY A 1 74 ? -15.385 21.797 -12.905 1.00 83.44 74 GLY A N 1
ATOM 548 C CA . GLY A 1 74 ? -16.237 20.648 -13.211 1.00 83.44 74 GLY A CA 1
ATOM 549 C C . GLY A 1 74 ? -15.772 19.375 -12.502 1.00 83.44 74 GLY A C 1
ATOM 550 O O . GLY A 1 74 ? -16.579 18.672 -11.888 1.00 83.44 74 GLY A O 1
ATOM 551 N N . THR A 1 75 ? -14.463 19.111 -12.518 1.00 80.44 75 THR A N 1
ATOM 552 C CA . THR A 1 75 ? -13.875 17.945 -11.839 1.00 80.44 75 THR A CA 1
ATOM 553 C C . THR A 1 75 ? -13.974 18.042 -10.316 1.00 80.44 75 THR A C 1
ATOM 555 O O . THR A 1 75 ? -14.306 17.041 -9.677 1.00 80.44 75 THR A O 1
ATOM 558 N N . MET A 1 76 ? -13.803 19.229 -9.719 1.00 83.19 76 MET A N 1
ATOM 559 C CA . MET A 1 76 ? -13.966 19.414 -8.268 1.00 83.19 76 MET A CA 1
ATOM 560 C C . MET A 1 76 ? -15.398 19.138 -7.781 1.00 83.19 76 MET A C 1
ATOM 562 O O . MET A 1 76 ? -15.575 18.492 -6.746 1.00 83.19 76 MET A O 1
ATOM 566 N N . ARG A 1 77 ? -16.428 19.574 -8.521 1.00 85.31 77 ARG A N 1
ATOM 567 C CA . ARG A 1 77 ? -17.840 19.339 -8.146 1.00 85.31 77 ARG A CA 1
ATOM 568 C C . ARG A 1 77 ? -18.252 17.871 -8.256 1.00 85.31 77 ARG A C 1
ATOM 570 O O . ARG A 1 77 ? -18.997 17.363 -7.415 1.00 85.31 77 ARG A O 1
ATOM 577 N N . LEU A 1 78 ? -17.761 17.183 -9.285 1.00 82.06 78 LEU A N 1
ATOM 578 C CA . LEU A 1 78 ? -17.986 15.746 -9.441 1.00 82.06 78 LEU A CA 1
ATOM 579 C C . LEU A 1 78 ? -17.287 14.959 -8.328 1.00 82.06 78 LEU A C 1
ATOM 581 O O . LEU A 1 78 ? -17.900 14.082 -7.720 1.00 82.06 78 LEU A O 1
ATOM 585 N N . GLY A 1 79 ? -16.044 15.327 -8.007 1.00 78.25 79 GLY A N 1
ATOM 586 C CA . GLY A 1 79 ? -15.283 14.713 -6.922 1.00 78.25 79 GLY A CA 1
ATOM 587 C C . GLY A 1 79 ? -15.961 14.856 -5.558 1.00 78.25 79 GLY A C 1
ATOM 588 O O . GLY A 1 79 ? -16.046 13.875 -4.819 1.00 78.25 79 GLY A O 1
ATOM 589 N N . SER A 1 80 ? -16.501 16.037 -5.233 1.00 82.62 80 SER A N 1
ATOM 590 C CA . SER A 1 80 ? -17.160 16.254 -3.939 1.00 82.62 80 SER A CA 1
ATOM 591 C C . SER A 1 80 ? -18.453 15.450 -3.792 1.00 82.62 80 SER A C 1
ATOM 593 O O . SER A 1 80 ? -18.676 14.861 -2.738 1.00 82.62 80 SER A O 1
ATOM 595 N N . THR A 1 81 ? -19.263 15.354 -4.848 1.00 84.44 81 THR A N 1
ATOM 596 C CA . THR A 1 81 ? -20.544 14.624 -4.818 1.00 84.44 81 THR A CA 1
ATOM 597 C C . THR A 1 81 ? -20.336 13.113 -4.705 1.00 84.44 81 THR A C 1
ATOM 599 O O . THR A 1 81 ? -21.008 12.438 -3.926 1.00 84.44 81 THR A O 1
ATOM 602 N N . VAL A 1 82 ? -19.373 12.569 -5.457 1.00 78.94 82 VAL A N 1
ATOM 603 C CA . VAL A 1 82 ? -19.006 11.149 -5.346 1.00 78.94 82 VAL A CA 1
ATOM 604 C C . VAL A 1 82 ? -18.412 10.867 -3.968 1.00 78.94 82 VAL A C 1
ATOM 606 O O . VAL A 1 82 ? -18.762 9.866 -3.348 1.00 78.94 82 VAL A O 1
ATOM 609 N N . GLY A 1 83 ? -17.570 11.772 -3.462 1.00 72.56 83 GLY A N 1
ATOM 610 C CA . GLY A 1 83 ? -16.965 11.662 -2.139 1.00 72.56 83 GLY A CA 1
ATOM 611 C C . GLY A 1 83 ? -17.992 11.628 -1.007 1.00 72.56 83 GLY A C 1
ATOM 612 O O . GLY A 1 83 ? -17.883 10.774 -0.129 1.00 72.56 83 GLY A O 1
ATOM 613 N N . THR A 1 84 ? -19.009 12.496 -1.026 1.00 81.19 84 THR A N 1
ATOM 614 C CA . THR A 1 84 ? -20.048 12.512 0.019 1.00 81.19 84 THR A CA 1
ATOM 615 C C . THR A 1 84 ? -20.928 11.268 -0.022 1.00 81.19 84 THR A C 1
ATOM 617 O O . THR A 1 84 ? -21.175 10.685 1.031 1.00 81.19 84 THR A O 1
ATOM 620 N N . ALA A 1 85 ? -21.325 10.799 -1.207 1.00 79.00 85 ALA A N 1
ATOM 621 C CA . ALA A 1 85 ? -22.101 9.564 -1.343 1.00 79.00 85 ALA A CA 1
ATOM 622 C C . ALA A 1 85 ? -21.317 8.328 -0.858 1.00 79.00 85 ALA A C 1
ATOM 624 O O . ALA A 1 85 ? -21.865 7.475 -0.155 1.00 79.00 85 ALA A O 1
ATOM 625 N N . LEU A 1 86 ? -20.018 8.253 -1.178 1.00 73.31 86 LEU A N 1
ATOM 626 C CA . LEU A 1 86 ? -19.126 7.196 -0.685 1.00 73.31 86 LEU A CA 1
ATOM 627 C C . LEU A 1 86 ? -18.920 7.274 0.828 1.00 73.31 86 LEU A C 1
ATOM 629 O O . LEU A 1 86 ? -18.896 6.237 1.485 1.00 73.31 86 LEU A O 1
ATOM 633 N N . LEU A 1 87 ? -18.791 8.478 1.388 1.00 76.00 87 LEU A N 1
ATOM 634 C CA .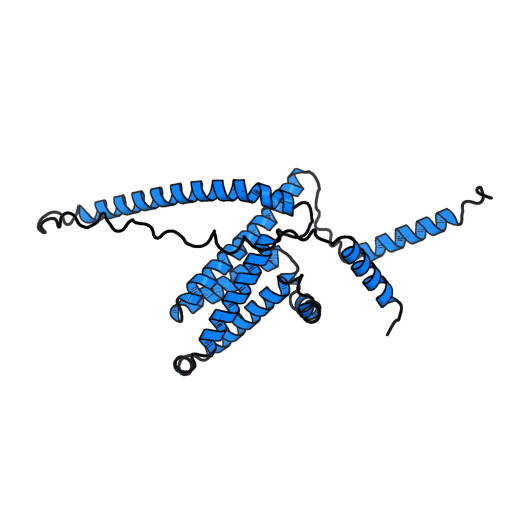 LEU A 1 87 ? -18.652 8.676 2.831 1.00 76.00 87 LEU A CA 1
ATOM 635 C C . LEU A 1 87 ? -19.935 8.318 3.585 1.00 76.00 87 LEU A C 1
ATOM 637 O O . LEU A 1 87 ? -19.859 7.677 4.631 1.00 76.00 87 LEU A O 1
ATOM 641 N N . GLU A 1 88 ? -21.105 8.678 3.061 1.00 83.69 88 GLU A N 1
ATOM 642 C CA . GLU A 1 88 ? -22.390 8.389 3.705 1.00 83.69 88 GLU A CA 1
ATOM 643 C C . GLU A 1 88 ? -22.731 6.891 3.651 1.00 83.69 88 GLU A C 1
ATOM 645 O O . GLU A 1 88 ? -23.107 6.293 4.664 1.00 83.69 88 GLU A O 1
ATOM 650 N N . GLY A 1 89 ? -22.530 6.251 2.493 1.00 77.44 89 GLY A N 1
ATOM 651 C CA . GLY A 1 89 ? -22.698 4.803 2.346 1.00 77.44 89 GLY A CA 1
ATOM 652 C C . GLY A 1 89 ? -21.632 4.011 3.106 1.00 77.44 89 GLY A C 1
ATOM 653 O O . GLY A 1 89 ? -21.940 3.036 3.797 1.00 77.44 89 GLY A O 1
ATOM 654 N N . GLY A 1 90 ? -20.380 4.465 3.034 1.00 73.00 90 GLY A N 1
ATOM 655 C CA . GLY A 1 90 ? -19.240 3.859 3.714 1.00 73.00 90 GLY A CA 1
ATOM 656 C C . GLY A 1 90 ? -19.325 3.980 5.231 1.00 73.00 90 GLY A C 1
ATOM 657 O O . GLY A 1 90 ? -18.968 3.032 5.923 1.00 73.00 90 GLY A O 1
ATOM 658 N N . GLY A 1 91 ? -19.866 5.085 5.755 1.00 72.69 91 GLY A N 1
ATOM 659 C CA . GLY A 1 91 ? -20.020 5.331 7.189 1.00 72.69 91 GLY A CA 1
ATOM 660 C C . GLY A 1 91 ? -20.862 4.267 7.889 1.00 72.69 91 GLY A C 1
ATOM 661 O O . GLY A 1 91 ? -20.435 3.735 8.907 1.00 72.69 91 GLY A O 1
ATOM 662 N N . LYS A 1 92 ? -21.993 3.860 7.299 1.00 75.44 92 LYS A N 1
ATOM 663 C CA . LYS A 1 92 ? -22.858 2.803 7.863 1.00 75.44 92 LYS A CA 1
ATOM 664 C C . LYS A 1 92 ? -22.191 1.423 7.858 1.00 75.44 92 LYS A C 1
ATOM 666 O O . LYS A 1 92 ? -22.434 0.609 8.750 1.00 75.44 92 LYS A O 1
ATOM 671 N N . ILE A 1 93 ? -21.349 1.150 6.860 1.00 68.50 93 ILE A N 1
ATOM 672 C CA . ILE A 1 93 ? -20.589 -0.105 6.759 1.00 68.50 93 ILE A CA 1
ATOM 673 C C . ILE A 1 93 ? -19.418 -0.089 7.747 1.00 68.50 93 ILE A C 1
ATOM 675 O O . ILE A 1 93 ? -19.180 -1.086 8.429 1.00 68.50 93 ILE A O 1
ATOM 679 N N . LEU A 1 94 ? -18.728 1.049 7.875 1.00 64.38 94 LEU A N 1
ATOM 680 C CA . LEU A 1 94 ? -17.677 1.246 8.868 1.00 64.38 94 LEU A CA 1
ATOM 681 C C . LEU A 1 94 ? -18.229 1.159 10.287 1.00 64.38 94 LEU A C 1
ATOM 683 O O . LEU A 1 94 ? -17.597 0.533 11.123 1.00 64.38 94 LEU A O 1
ATOM 687 N N . GLU A 1 95 ? -19.399 1.730 10.562 1.00 68.31 95 GLU A N 1
ATOM 688 C CA . GLU A 1 95 ? -20.010 1.712 11.893 1.00 68.31 95 GLU A CA 1
ATOM 689 C C . GLU A 1 95 ? -20.342 0.283 12.340 1.00 68.31 95 GLU A C 1
ATOM 691 O O . GLU A 1 95 ? -20.072 -0.082 13.482 1.00 68.31 95 GLU A O 1
ATOM 696 N N . ARG A 1 96 ? -20.809 -0.573 11.420 1.00 62.62 96 ARG A N 1
ATOM 697 C CA . ARG A 1 96 ? -20.978 -2.009 11.699 1.00 62.62 96 ARG A CA 1
ATOM 698 C C . ARG A 1 96 ? -19.651 -2.761 11.819 1.00 62.62 96 ARG A C 1
ATOM 700 O O . ARG A 1 96 ? -19.580 -3.726 12.573 1.00 62.62 96 ARG A O 1
ATOM 707 N N . ALA A 1 97 ? -18.613 -2.341 11.099 1.00 56.75 97 ALA A N 1
ATOM 708 C CA . ALA A 1 97 ? -17.292 -2.964 11.167 1.00 56.75 97 ALA A CA 1
ATOM 709 C C . ALA A 1 97 ? -16.496 -2.551 12.421 1.00 56.75 97 ALA A C 1
ATOM 711 O O . ALA A 1 97 ? -15.707 -3.343 12.920 1.00 56.75 97 ALA A O 1
ATOM 712 N N . ASN A 1 98 ? -16.731 -1.349 12.955 1.00 53.25 98 ASN A N 1
ATOM 713 C CA . ASN A 1 98 ? -15.980 -0.743 14.060 1.00 53.25 98 ASN A CA 1
ATOM 714 C C . ASN A 1 98 ? -16.371 -1.272 15.454 1.00 53.25 98 ASN A C 1
ATOM 716 O O . ASN A 1 98 ? -15.735 -0.936 16.447 1.00 53.25 98 ASN A O 1
ATOM 720 N N . ILE A 1 99 ? -17.417 -2.099 15.556 1.00 52.38 99 ILE A N 1
ATOM 721 C CA . ILE A 1 99 ? -17.826 -2.717 16.832 1.00 52.38 99 ILE A CA 1
ATOM 722 C C . ILE A 1 99 ? -16.837 -3.817 17.263 1.00 52.38 99 ILE A C 1
ATOM 724 O O . ILE A 1 99 ? -16.799 -4.216 18.425 1.00 52.38 99 ILE A O 1
ATOM 728 N N . ILE A 1 100 ? -15.991 -4.282 16.347 1.00 53.75 100 ILE A N 1
ATOM 729 C CA . ILE A 1 100 ? -15.003 -5.329 16.579 1.00 53.75 100 ILE A CA 1
ATOM 730 C C . ILE A 1 100 ? -13.660 -4.657 16.307 1.00 53.75 100 ILE A C 1
ATOM 732 O O . ILE A 1 100 ? -13.459 -4.184 15.199 1.00 53.75 100 ILE A O 1
ATOM 736 N N . GLY A 1 101 ? -12.768 -4.547 17.296 1.00 58.62 101 GLY A N 1
ATOM 737 C CA . GLY A 1 101 ? -11.511 -3.770 17.236 1.00 58.62 101 GLY A CA 1
ATOM 738 C C . GLY A 1 101 ? -10.478 -4.202 16.179 1.00 58.62 101 GLY A C 1
ATOM 739 O O . GLY A 1 101 ? -9.304 -3.851 16.271 1.00 58.62 101 GLY A O 1
ATOM 740 N N . GLU A 1 102 ? -10.894 -4.965 15.176 1.00 64.94 102 GLU A N 1
ATOM 741 C CA . GLU A 1 102 ? -10.145 -5.276 13.977 1.00 64.94 102 GLU A CA 1
ATOM 742 C C . GLU A 1 102 ? -10.545 -4.292 12.868 1.00 64.94 102 GLU A C 1
ATOM 744 O O . GLU A 1 102 ? -11.727 -4.053 12.636 1.00 64.94 102 GLU A O 1
ATOM 749 N N . GLY A 1 103 ? -9.570 -3.693 12.175 1.00 69.56 103 GLY A N 1
ATOM 750 C CA . GLY A 1 103 ? -9.844 -2.731 11.100 1.00 69.56 103 GLY A CA 1
ATOM 751 C C . GLY A 1 103 ? -10.850 -3.256 10.058 1.00 69.56 103 GLY A C 1
ATOM 752 O O . GLY A 1 103 ? -11.000 -4.470 9.897 1.00 69.56 103 GLY A O 1
ATOM 753 N N . PRO A 1 104 ? -11.538 -2.365 9.321 1.00 81.50 104 PRO A N 1
ATOM 754 C CA . PRO A 1 104 ? -12.649 -2.742 8.454 1.00 81.50 104 PRO A CA 1
ATOM 755 C C . PRO A 1 104 ? -12.250 -3.855 7.474 1.00 81.50 104 PRO A C 1
ATOM 757 O O . PRO A 1 104 ? -11.422 -3.649 6.586 1.00 81.50 104 PRO A O 1
ATOM 760 N N . LYS A 1 105 ? -12.893 -5.026 7.608 1.00 84.00 105 LYS A N 1
ATOM 761 C CA . LYS A 1 105 ? -12.714 -6.204 6.737 1.00 84.00 105 LYS A CA 1
ATOM 762 C C . LYS A 1 105 ? -12.617 -5.876 5.234 1.00 84.00 105 LYS A C 1
ATOM 764 O O . LYS A 1 105 ? -11.712 -6.410 4.593 1.00 84.00 105 LYS A O 1
ATOM 769 N N . PRO A 1 106 ? -13.458 -4.992 4.647 1.00 86.75 106 PRO A N 1
ATOM 770 C CA . PRO A 1 106 ? -13.359 -4.691 3.216 1.00 86.75 106 PRO A CA 1
ATOM 771 C C . PRO A 1 106 ? -12.071 -3.955 2.836 1.00 86.75 106 PRO A C 1
ATOM 773 O O . PRO A 1 106 ? -11.499 -4.236 1.788 1.00 86.75 106 PRO A O 1
ATOM 776 N N . LEU A 1 107 ? -11.574 -3.054 3.689 1.00 89.31 107 LEU A N 1
ATOM 777 C CA . LEU A 1 107 ? -10.326 -2.330 3.432 1.00 89.31 107 LEU A CA 1
ATOM 778 C C . LEU A 1 107 ? -9.157 -3.312 3.348 1.00 89.31 107 LEU A C 1
ATOM 780 O O . LEU A 1 107 ? -8.295 -3.206 2.480 1.00 89.31 107 LEU A O 1
ATOM 784 N N . ARG A 1 108 ? -9.200 -4.338 4.195 1.00 91.25 108 ARG A N 1
ATOM 785 C CA . ARG A 1 108 ? -8.221 -5.411 4.207 1.00 91.25 108 ARG A CA 1
ATOM 786 C C . ARG A 1 108 ? -8.238 -6.268 2.946 1.00 91.25 108 ARG A C 1
ATOM 788 O O . ARG A 1 108 ? -7.183 -6.560 2.391 1.00 91.25 108 ARG A O 1
ATOM 795 N N . ALA A 1 109 ? -9.432 -6.632 2.482 1.00 91.69 109 ALA A N 1
ATOM 796 C CA . ALA A 1 109 ? -9.610 -7.372 1.237 1.00 91.69 109 ALA A CA 1
ATOM 797 C C . ALA A 1 109 ? -9.100 -6.574 0.023 1.00 91.69 109 ALA A C 1
ATOM 799 O O . ALA A 1 109 ? -8.466 -7.139 -0.865 1.00 91.69 109 ALA A O 1
ATOM 800 N N . LEU A 1 110 ? -9.309 -5.254 0.012 1.00 93.38 110 LEU A N 1
ATOM 801 C CA . LEU A 1 110 ? -8.772 -4.369 -1.024 1.00 93.38 110 LEU A CA 1
ATOM 802 C C . LEU A 1 110 ? -7.236 -4.319 -0.987 1.00 93.38 110 LEU A C 1
ATOM 804 O O . LEU A 1 110 ? -6.591 -4.519 -2.013 1.00 93.38 110 LEU A O 1
ATOM 808 N N . CYS A 1 111 ? -6.626 -4.148 0.189 1.00 94.69 111 CYS A N 1
ATOM 809 C CA . CYS A 1 111 ? -5.164 -4.198 0.321 1.00 94.69 111 CYS A CA 1
ATOM 810 C C . CYS A 1 111 ? -4.586 -5.552 -0.124 1.00 94.69 111 CYS A C 1
ATOM 812 O O . CYS A 1 111 ? -3.560 -5.589 -0.805 1.00 94.69 111 CYS A O 1
ATOM 814 N N . PHE A 1 112 ? -5.267 -6.655 0.195 1.00 95.50 112 PHE A N 1
ATOM 815 C CA . PHE A 1 112 ? -4.902 -7.993 -0.269 1.00 95.50 112 PHE A CA 1
ATOM 816 C C . PHE A 1 112 ? -4.949 -8.109 -1.801 1.00 95.50 112 PHE A C 1
ATOM 818 O O . PHE A 1 112 ? -4.001 -8.605 -2.411 1.00 95.50 112 PHE A O 1
ATOM 825 N N . LEU A 1 113 ? -6.002 -7.584 -2.437 1.00 96.38 113 LEU A N 1
ATOM 826 C CA . LEU A 1 113 ? -6.114 -7.542 -3.897 1.00 96.38 113 LEU A CA 1
ATOM 827 C C . LEU A 1 113 ? -4.991 -6.705 -4.532 1.00 96.38 113 LEU A C 1
ATOM 829 O O . LEU A 1 113 ? -4.434 -7.104 -5.554 1.00 96.38 113 LEU A O 1
ATOM 833 N N .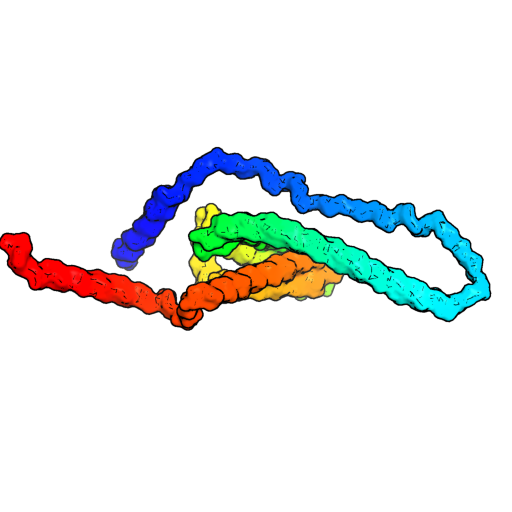 GLY A 1 114 ? -4.609 -5.594 -3.894 1.00 96.50 114 GLY A N 1
ATOM 834 C CA . GLY A 1 114 ? -3.437 -4.802 -4.275 1.00 96.50 114 GLY A CA 1
ATOM 835 C C . GLY A 1 114 ? -2.137 -5.599 -4.239 1.00 96.50 114 GLY A C 1
ATOM 836 O O . GLY A 1 114 ? -1.358 -5.545 -5.189 1.00 96.50 114 GLY A O 1
ATOM 837 N N . GLY A 1 115 ? -1.935 -6.396 -3.186 1.00 97.25 115 GLY A N 1
ATOM 838 C CA . GLY A 1 115 ? -0.806 -7.321 -3.073 1.00 97.25 115 GLY A CA 1
ATOM 839 C C . GLY A 1 115 ? -0.775 -8.354 -4.204 1.00 97.25 115 GLY A C 1
ATOM 840 O O . GLY A 1 115 ? 0.262 -8.525 -4.844 1.00 97.25 115 GLY A O 1
ATOM 841 N N . ILE A 1 116 ? -1.915 -8.983 -4.520 1.00 97.56 116 ILE A N 1
ATOM 842 C CA . ILE A 1 116 ? -2.025 -9.944 -5.634 1.00 97.56 116 ILE A CA 1
ATOM 843 C C . ILE A 1 116 ? -1.711 -9.273 -6.973 1.00 97.56 116 ILE A C 1
ATOM 845 O O . ILE A 1 116 ? -0.923 -9.808 -7.756 1.00 97.56 116 ILE A O 1
ATOM 849 N N . ALA A 1 117 ? -2.297 -8.103 -7.237 1.00 97.62 117 ALA A N 1
ATOM 850 C CA . ALA A 1 117 ? -2.049 -7.354 -8.464 1.00 97.62 117 ALA A CA 1
ATOM 851 C C . ALA A 1 117 ? -0.563 -6.985 -8.602 1.00 97.62 117 ALA A C 1
ATOM 853 O O . ALA A 1 117 ? 0.011 -7.131 -9.681 1.00 97.62 117 ALA A O 1
ATOM 854 N N . LEU A 1 118 ? 0.080 -6.579 -7.503 1.00 97.62 118 LEU A N 1
ATOM 855 C CA . LEU A 1 118 ? 1.506 -6.261 -7.472 1.00 97.62 118 LEU A CA 1
ATOM 856 C C . LEU A 1 118 ? 2.383 -7.483 -7.778 1.00 97.62 118 LEU A C 1
ATOM 858 O O . LEU A 1 118 ? 3.324 -7.364 -8.566 1.00 97.62 118 LEU A O 1
ATOM 862 N N . ILE A 1 119 ? 2.064 -8.654 -7.213 1.00 97.88 119 ILE A N 1
ATOM 863 C CA . ILE A 1 119 ? 2.758 -9.916 -7.522 1.00 97.88 119 ILE A CA 1
ATOM 864 C C . ILE A 1 119 ? 2.584 -10.262 -9.000 1.00 97.88 119 ILE A C 1
ATOM 866 O O . ILE A 1 119 ? 3.573 -10.523 -9.679 1.00 97.88 119 ILE A O 1
ATOM 870 N N . GLY A 1 120 ? 1.348 -10.237 -9.508 1.00 97.12 120 GLY A N 1
ATOM 871 C CA . GLY A 1 120 ? 1.045 -10.604 -10.891 1.00 97.12 120 GLY A CA 1
ATOM 872 C C . GLY A 1 120 ? 1.761 -9.707 -11.896 1.00 97.12 120 GLY A C 1
ATOM 873 O O . GLY A 1 120 ? 2.417 -10.198 -12.812 1.00 97.12 120 GLY A O 1
ATOM 874 N N . VAL A 1 121 ? 1.710 -8.390 -11.685 1.00 96.19 121 VAL A N 1
ATOM 875 C CA . VAL A 1 121 ? 2.404 -7.434 -12.552 1.00 96.19 121 VAL A CA 1
ATOM 876 C C . VAL A 1 121 ? 3.922 -7.605 -12.459 1.00 96.19 121 VAL A C 1
ATOM 878 O O . VAL A 1 121 ? 4.574 -7.636 -13.498 1.00 96.19 121 VAL A O 1
ATOM 881 N N . SER A 1 122 ? 4.492 -7.784 -11.263 1.00 95.69 122 SER A N 1
ATOM 882 C CA . SER A 1 122 ? 5.942 -7.996 -11.107 1.00 95.69 122 SER A CA 1
ATOM 883 C C . SER A 1 122 ? 6.406 -9.316 -11.736 1.00 95.69 122 SER A C 1
ATOM 885 O O . SER A 1 122 ? 7.455 -9.360 -12.370 1.00 95.69 122 SER A O 1
ATOM 887 N N . ALA A 1 123 ? 5.606 -10.381 -11.639 1.00 95.56 123 ALA A N 1
ATOM 888 C CA . ALA A 1 123 ? 5.899 -11.669 -12.264 1.00 95.56 123 ALA A CA 1
ATOM 889 C C . ALA A 1 123 ? 5.884 -11.579 -13.798 1.00 95.56 123 ALA A C 1
ATOM 891 O O . ALA A 1 123 ? 6.800 -12.080 -14.448 1.00 95.56 123 ALA A O 1
ATOM 892 N N . LEU A 1 124 ? 4.893 -10.888 -14.377 1.00 93.88 124 LEU A N 1
ATOM 893 C CA . LEU A 1 124 ? 4.842 -10.634 -15.823 1.00 93.88 124 LEU A CA 1
ATOM 894 C C . LEU A 1 124 ? 6.084 -9.885 -16.315 1.00 93.88 124 LEU A C 1
ATOM 896 O O . LEU A 1 124 ? 6.557 -10.140 -17.422 1.00 93.88 124 LEU A O 1
ATOM 900 N N . GLN A 1 125 ? 6.635 -8.994 -15.491 1.00 92.06 125 GLN A N 1
ATOM 901 C CA . GLN A 1 125 ? 7.849 -8.277 -15.845 1.00 92.06 125 GLN A CA 1
ATOM 902 C C . GLN A 1 125 ? 9.113 -9.130 -15.806 1.00 92.06 125 GLN A C 1
ATOM 904 O O . GLN A 1 125 ? 9.930 -9.036 -16.721 1.00 92.06 125 GLN A O 1
ATOM 909 N N . ILE A 1 126 ? 9.244 -10.002 -14.807 1.00 91.56 126 ILE A N 1
ATOM 910 C CA . ILE A 1 126 ? 10.380 -10.928 -14.703 1.00 91.56 126 ILE A CA 1
ATOM 911 C C . ILE A 1 126 ? 10.413 -11.893 -15.901 1.00 91.56 126 ILE A C 1
ATOM 913 O O . ILE A 1 126 ? 11.489 -12.275 -16.358 1.00 91.56 126 ILE A O 1
ATOM 917 N N . VAL A 1 127 ? 9.249 -12.271 -16.443 1.00 91.00 127 VAL A N 1
ATOM 918 C CA . VAL A 1 127 ? 9.151 -13.139 -17.633 1.00 91.00 127 VAL A CA 1
ATOM 919 C C . VAL A 1 127 ? 9.600 -12.422 -18.914 1.00 91.00 127 VAL A C 1
ATOM 921 O O . VAL A 1 127 ? 10.026 -13.075 -19.869 1.00 91.00 127 VAL A O 1
ATOM 924 N N . ASN A 1 128 ? 9.578 -11.087 -18.954 1.00 88.44 128 ASN A N 1
ATOM 925 C CA . ASN A 1 128 ? 10.011 -10.309 -20.115 1.00 88.44 128 ASN A CA 1
ATOM 926 C C . ASN A 1 128 ? 11.549 -10.164 -20.182 1.00 88.44 128 ASN A C 1
ATOM 928 O O . ASN A 1 128 ? 12.113 -9.063 -20.127 1.00 88.44 128 ASN A O 1
ATOM 932 N N . ILE A 1 129 ? 12.231 -11.306 -20.325 1.00 76.12 129 ILE A N 1
ATOM 933 C CA . ILE A 1 129 ? 13.698 -11.458 -20.286 1.00 76.12 129 ILE A CA 1
ATOM 934 C C . ILE A 1 129 ? 14.386 -10.724 -21.448 1.00 76.12 129 ILE A C 1
ATOM 936 O O . ILE A 1 129 ? 15.515 -10.256 -21.317 1.00 76.12 129 ILE A O 1
ATOM 940 N N . VAL A 1 130 ? 13.702 -10.553 -22.582 1.00 73.62 130 VAL A N 1
ATOM 941 C CA . VAL A 1 130 ? 14.275 -9.898 -23.774 1.00 73.62 130 VAL A CA 1
ATOM 942 C C . VAL A 1 130 ? 14.569 -8.412 -23.518 1.00 73.62 130 VAL A C 1
ATOM 944 O O . VAL A 1 130 ? 15.521 -7.863 -24.066 1.00 73.62 130 VAL A O 1
ATOM 947 N N . SER A 1 131 ? 13.819 -7.774 -22.616 1.00 65.62 131 SER A N 1
ATOM 948 C CA . SER A 1 131 ? 14.065 -6.393 -22.173 1.00 65.62 131 SER A CA 1
ATOM 949 C C . SER A 1 131 ? 15.099 -6.272 -21.035 1.00 65.62 131 SER A C 1
ATOM 951 O O . SER A 1 131 ? 15.555 -5.174 -20.716 1.00 65.62 131 SER A O 1
ATOM 953 N N . ALA A 1 132 ? 15.501 -7.400 -20.435 1.00 62.38 132 ALA A N 1
ATOM 954 C CA . ALA A 1 132 ? 16.297 -7.472 -19.207 1.00 62.38 132 ALA A CA 1
ATOM 955 C C . ALA A 1 132 ? 17.765 -7.109 -19.366 1.00 62.38 132 ALA A C 1
ATOM 957 O O . ALA A 1 132 ? 18.375 -6.559 -18.449 1.00 62.38 132 ALA A O 1
ATOM 958 N N . VAL A 1 133 ? 18.342 -7.448 -20.518 1.00 79.56 133 VAL A N 1
ATOM 959 C CA . VAL A 1 133 ? 19.797 -7.407 -20.715 1.00 79.56 133 VAL A CA 1
ATOM 960 C C . VAL A 1 133 ? 20.342 -5.976 -20.594 1.00 79.56 133 VAL A C 1
ATOM 962 O O . VAL A 1 133 ? 21.506 -5.791 -20.254 1.00 79.56 133 VAL A O 1
ATOM 965 N N . GLY A 1 134 ? 19.498 -4.957 -20.786 1.00 84.88 134 GLY A N 1
ATOM 966 C CA . GLY A 1 134 ? 19.895 -3.552 -20.685 1.00 84.88 134 GLY A CA 1
ATOM 967 C C . GLY A 1 134 ? 19.898 -2.951 -19.273 1.00 84.88 134 GLY A C 1
ATOM 968 O O . GLY A 1 134 ? 20.521 -1.910 -19.087 1.00 84.88 134 GLY A O 1
ATOM 969 N N . ASN A 1 135 ? 19.209 -3.540 -18.283 1.00 88.88 135 ASN A N 1
ATOM 970 C CA . ASN A 1 135 ? 19.036 -2.913 -16.960 1.00 88.88 135 ASN A CA 1
ATOM 971 C C . ASN A 1 135 ? 18.848 -3.940 -15.819 1.00 88.88 135 ASN A C 1
ATOM 973 O O . ASN A 1 135 ? 17.722 -4.168 -15.362 1.00 88.88 135 ASN A O 1
ATOM 977 N N . PRO A 1 136 ? 19.939 -4.523 -15.277 1.00 89.94 136 PRO A N 1
ATOM 978 C CA . PRO A 1 136 ? 19.856 -5.512 -14.194 1.00 89.94 136 PRO A CA 1
ATOM 979 C C . PRO A 1 136 ? 19.254 -4.941 -12.898 1.00 89.94 136 PRO A C 1
ATOM 981 O O . PRO A 1 136 ? 18.631 -5.667 -12.126 1.00 89.94 136 PRO A O 1
ATOM 984 N N . ALA A 1 137 ? 19.375 -3.628 -12.672 1.00 91.31 137 ALA A N 1
ATOM 985 C CA . ALA A 1 137 ? 18.792 -2.958 -11.510 1.00 91.31 137 ALA A CA 1
ATOM 986 C C . ALA A 1 137 ? 17.253 -3.043 -11.483 1.00 91.31 137 ALA A C 1
ATOM 988 O O . ALA A 1 137 ? 16.668 -3.222 -10.415 1.00 91.31 137 ALA A O 1
ATOM 989 N N . SER A 1 138 ? 16.597 -2.972 -12.649 1.00 90.25 138 SER A N 1
ATOM 990 C CA . SER A 1 138 ? 15.132 -3.069 -12.747 1.00 90.25 138 SER A CA 1
ATOM 991 C C . SER A 1 138 ? 14.635 -4.453 -12.320 1.00 90.25 138 SER A C 1
ATOM 993 O O . SER A 1 138 ? 13.642 -4.564 -11.606 1.00 90.25 138 SER A O 1
ATOM 995 N N . TYR A 1 139 ? 15.383 -5.509 -12.653 1.00 91.50 139 TYR A N 1
ATOM 996 C CA . TYR A 1 139 ? 15.070 -6.884 -12.255 1.00 91.50 139 TYR A CA 1
ATOM 997 C C . TYR A 1 139 ? 15.149 -7.090 -10.746 1.00 91.50 139 TYR A C 1
ATOM 999 O O . TYR A 1 139 ? 14.246 -7.673 -10.146 1.00 91.50 139 TYR A O 1
ATOM 1007 N N . ILE A 1 140 ? 16.211 -6.572 -10.126 1.00 94.12 140 ILE A N 1
ATOM 1008 C CA . ILE A 1 140 ? 16.383 -6.640 -8.674 1.00 94.12 140 ILE A CA 1
ATOM 1009 C C . ILE A 1 140 ? 15.223 -5.918 -7.982 1.00 94.12 140 ILE A C 1
ATOM 1011 O O . ILE A 1 140 ? 14.615 -6.466 -7.063 1.00 94.12 140 ILE A O 1
ATOM 1015 N N . LEU A 1 141 ? 14.865 -4.719 -8.454 1.00 94.38 141 LEU A N 1
ATOM 1016 C CA . LEU A 1 141 ? 13.727 -3.977 -7.915 1.00 94.38 141 LEU A CA 1
ATOM 1017 C C . LEU A 1 141 ? 12.412 -4.744 -8.082 1.00 94.38 141 LEU A C 1
ATOM 1019 O O . LEU A 1 141 ? 11.675 -4.873 -7.112 1.00 94.38 141 LEU A O 1
ATOM 1023 N N . GLN A 1 142 ? 12.127 -5.311 -9.254 1.00 94.62 142 GLN A N 1
ATOM 1024 C CA . GLN A 1 142 ? 10.910 -6.104 -9.466 1.00 94.62 142 GLN A CA 1
ATOM 1025 C C . GLN A 1 142 ? 10.834 -7.335 -8.568 1.00 94.62 142 GLN A C 1
ATOM 1027 O O . GLN A 1 142 ? 9.761 -7.659 -8.057 1.00 94.62 142 GLN A O 1
ATOM 1032 N N . PHE A 1 143 ? 11.966 -7.993 -8.324 1.00 95.38 143 PHE A N 1
ATOM 1033 C CA . PHE A 1 143 ? 12.031 -9.081 -7.359 1.00 95.38 143 PHE A CA 1
ATOM 1034 C C . PHE A 1 143 ? 11.670 -8.596 -5.945 1.00 95.38 143 PHE A C 1
ATOM 1036 O O . PHE A 1 143 ? 10.864 -9.235 -5.264 1.00 95.38 143 PHE A O 1
ATOM 1043 N N . PHE A 1 144 ? 12.176 -7.431 -5.521 1.00 96.44 144 PHE A N 1
ATOM 1044 C CA . PHE A 1 144 ? 11.770 -6.813 -4.255 1.00 96.44 144 PHE A CA 1
ATOM 1045 C C . PHE A 1 144 ? 10.279 -6.443 -4.230 1.00 96.44 144 PHE A C 1
ATOM 1047 O O . PHE A 1 144 ? 9.614 -6.726 -3.235 1.00 96.44 144 PHE A O 1
ATOM 1054 N N . LEU A 1 145 ? 9.724 -5.878 -5.309 1.00 96.75 145 LEU A N 1
ATOM 1055 C CA . LEU A 1 145 ? 8.288 -5.573 -5.408 1.00 96.75 145 LEU A CA 1
ATOM 1056 C C . LEU A 1 145 ? 7.433 -6.837 -5.284 1.00 96.75 145 LEU A C 1
ATOM 1058 O O . LEU A 1 145 ? 6.430 -6.828 -4.572 1.00 96.75 145 LEU A O 1
ATOM 1062 N N . MET A 1 146 ? 7.845 -7.931 -5.925 1.00 97.19 146 MET A N 1
ATOM 1063 C CA . MET A 1 146 ? 7.172 -9.222 -5.815 1.00 97.19 146 MET A CA 1
ATOM 1064 C C . MET A 1 146 ? 7.196 -9.735 -4.368 1.00 97.19 146 MET A C 1
ATOM 1066 O O . MET A 1 146 ? 6.150 -10.100 -3.832 1.00 97.19 146 MET A O 1
ATOM 1070 N N . MET A 1 147 ? 8.359 -9.698 -3.707 1.00 95.94 147 MET A N 1
ATOM 1071 C CA . MET A 1 147 ? 8.502 -10.082 -2.296 1.00 95.94 147 MET A CA 1
ATOM 1072 C C . MET A 1 147 ? 7.642 -9.212 -1.368 1.00 95.94 147 MET A C 1
ATOM 1074 O O . MET A 1 147 ? 7.004 -9.729 -0.450 1.00 95.94 147 MET A O 1
ATOM 1078 N N . PHE A 1 148 ? 7.573 -7.903 -1.619 1.00 96.06 148 PHE A N 1
ATOM 1079 C CA . PHE A 1 148 ? 6.702 -6.999 -0.871 1.00 96.06 148 PHE A CA 1
ATOM 1080 C C . PHE A 1 148 ? 5.217 -7.269 -1.127 1.00 96.06 148 PHE A C 1
ATOM 1082 O O . PHE A 1 148 ? 4.435 -7.244 -0.181 1.00 96.06 148 PHE A O 1
ATOM 1089 N N . GLY A 1 149 ? 4.822 -7.594 -2.359 1.00 96.75 149 GLY A N 1
ATOM 1090 C CA . GLY A 1 149 ? 3.462 -8.034 -2.676 1.00 96.75 149 GLY A CA 1
ATOM 1091 C C . GLY A 1 149 ? 3.068 -9.287 -1.895 1.00 96.75 149 GLY A C 1
ATOM 1092 O O . GLY A 1 149 ? 1.995 -9.329 -1.294 1.00 96.75 149 GLY A O 1
ATOM 1093 N N . VAL A 1 150 ? 3.970 -10.272 -1.803 1.00 95.50 150 VAL A N 1
ATOM 1094 C CA . VAL A 1 150 ? 3.766 -11.466 -0.964 1.00 95.50 150 VAL A CA 1
ATOM 1095 C C . VAL A 1 150 ? 3.640 -11.085 0.511 1.00 95.50 150 VAL A C 1
ATOM 1097 O O . VAL A 1 150 ? 2.735 -11.573 1.186 1.00 95.50 150 VAL A O 1
ATOM 1100 N N . ALA A 1 151 ? 4.489 -10.182 1.009 1.00 94.50 151 ALA A N 1
ATOM 1101 C CA . ALA A 1 151 ? 4.407 -9.692 2.385 1.00 94.50 151 ALA A CA 1
ATOM 1102 C C . ALA A 1 151 ? 3.044 -9.045 2.688 1.00 94.50 151 ALA A C 1
ATOM 1104 O O . ALA A 1 151 ? 2.444 -9.340 3.722 1.00 94.50 151 ALA A O 1
ATOM 1105 N N . ILE A 1 152 ? 2.523 -8.221 1.770 1.00 95.06 152 ILE A N 1
ATOM 1106 C CA . ILE A 1 152 ? 1.182 -7.621 1.872 1.00 95.06 152 ILE A CA 1
ATOM 1107 C C . ILE A 1 152 ? 0.120 -8.720 1.941 1.00 95.06 152 ILE A C 1
ATOM 1109 O O . ILE A 1 152 ? -0.714 -8.711 2.847 1.00 95.06 152 ILE A O 1
ATOM 1113 N N . CYS A 1 153 ? 0.177 -9.699 1.035 1.00 95.12 153 CYS A N 1
ATOM 1114 C CA . CYS A 1 153 ? -0.766 -10.813 1.022 1.00 95.12 153 CYS A CA 1
ATOM 1115 C C . CYS A 1 153 ? -0.765 -11.582 2.350 1.00 95.12 153 CYS A C 1
ATOM 1117 O O . CYS A 1 153 ? -1.833 -11.867 2.886 1.00 95.12 153 CYS A O 1
ATOM 1119 N N . VAL A 1 154 ? 0.410 -11.862 2.922 1.00 93.69 154 VAL A N 1
ATOM 1120 C CA . VAL A 1 154 ? 0.544 -12.564 4.211 1.00 93.69 154 VAL A CA 1
ATOM 1121 C C . VAL A 1 154 ? -0.006 -11.745 5.372 1.00 93.69 154 VAL A C 1
ATOM 1123 O O . VAL A 1 154 ? -0.677 -12.277 6.258 1.00 93.69 154 VAL A O 1
ATOM 1126 N N . VAL A 1 155 ? 0.260 -10.444 5.372 1.00 92.25 155 VAL A N 1
ATOM 1127 C CA . VAL A 1 155 ? -0.172 -9.542 6.441 1.00 92.25 155 VAL A CA 1
ATOM 1128 C C . VAL A 1 155 ? -1.678 -9.300 6.396 1.00 92.25 155 VAL A C 1
ATOM 1130 O O . VAL A 1 155 ? -2.286 -9.091 7.452 1.00 92.25 155 VAL A O 1
ATOM 1133 N N . GLU A 1 156 ? -2.299 -9.356 5.217 1.00 92.94 156 GLU A N 1
ATOM 1134 C CA . GLU A 1 156 ? -3.734 -9.120 5.052 1.00 92.94 156 GLU A CA 1
ATOM 1135 C C . GLU A 1 156 ? -4.596 -10.383 5.072 1.00 92.94 156 GLU A C 1
ATOM 1137 O O . GLU A 1 156 ? -5.703 -10.341 5.613 1.00 92.94 156 GLU A O 1
ATOM 1142 N N . ALA A 1 157 ? -4.078 -11.531 4.644 1.00 91.50 157 ALA A N 1
ATOM 1143 C CA . ALA A 1 157 ? -4.778 -12.809 4.731 1.00 91.50 157 ALA A CA 1
ATOM 1144 C C . ALA A 1 157 ? -4.676 -13.438 6.132 1.00 91.50 157 ALA A C 1
ATOM 1146 O O . ALA A 1 157 ? -4.037 -14.473 6.327 1.00 91.50 157 ALA A O 1
ATOM 1147 N N . LYS A 1 158 ? -5.323 -12.830 7.139 1.00 85.19 158 LYS A N 1
ATOM 1148 C CA . LYS A 1 158 ? -5.434 -13.472 8.469 1.00 85.19 158 LYS A CA 1
ATOM 1149 C C . LYS A 1 158 ? -6.242 -14.769 8.420 1.00 85.19 158 LYS A C 1
ATOM 1151 O O . LYS A 1 158 ? -5.921 -15.655 9.205 1.00 85.19 158 LYS A O 1
ATOM 1156 N N . ASP A 1 159 ? -7.213 -14.848 7.512 1.00 85.12 159 ASP A N 1
ATOM 1157 C CA . ASP A 1 159 ? -8.220 -15.915 7.452 1.00 85.12 159 ASP A CA 1
ATOM 1158 C C . ASP A 1 159 ? -7.729 -17.173 6.712 1.00 85.12 159 ASP A C 1
ATOM 1160 O O . ASP A 1 159 ? -8.424 -18.183 6.669 1.00 85.12 159 ASP A O 1
ATOM 1164 N N . LEU A 1 160 ? -6.532 -17.135 6.115 1.00 87.25 160 LEU A N 1
ATOM 1165 C CA . LEU A 1 160 ? -5.950 -18.291 5.436 1.00 87.25 160 LEU A CA 1
ATOM 1166 C C . LEU A 1 160 ? -5.063 -19.084 6.403 1.00 87.25 160 LEU A C 1
ATOM 1168 O O . LEU A 1 160 ? -3.920 -18.702 6.659 1.00 87.25 160 LEU A O 1
ATOM 1172 N N . GLU A 1 161 ? -5.561 -20.232 6.868 1.00 89.69 161 GLU A N 1
ATOM 1173 C CA . GLU A 1 161 ? -4.842 -21.164 7.761 1.00 89.69 161 GLU A CA 1
ATOM 1174 C C . GLU A 1 161 ? -3.457 -21.560 7.216 1.00 89.69 161 GLU A C 1
ATOM 1176 O O . GLU A 1 161 ? -2.474 -21.686 7.945 1.00 89.69 161 GLU A O 1
ATOM 1181 N N . HIS A 1 162 ? -3.332 -21.678 5.892 1.00 86.69 162 HIS A N 1
ATOM 1182 C CA . HIS A 1 162 ? -2.084 -22.064 5.234 1.00 86.69 162 HIS A CA 1
ATOM 1183 C C . HIS A 1 162 ? -0.951 -21.044 5.439 1.00 86.69 162 HIS A C 1
ATOM 1185 O O . HIS A 1 162 ? 0.226 -21.409 5.390 1.00 86.69 162 HIS A O 1
ATOM 1191 N N . LEU A 1 163 ? -1.282 -19.772 5.686 1.00 85.62 163 LEU A N 1
ATOM 1192 C CA . LEU A 1 163 ? -0.297 -18.704 5.868 1.00 85.62 163 LEU A CA 1
ATOM 1193 C C . LEU A 1 163 ? 0.119 -18.515 7.332 1.00 85.62 163 LEU A C 1
ATOM 1195 O O . LEU A 1 163 ? 1.026 -17.726 7.614 1.00 85.62 163 LEU A O 1
ATOM 1199 N N . GLU A 1 164 ? -0.460 -19.265 8.271 1.00 86.31 164 GLU A N 1
ATOM 1200 C CA . GLU A 1 164 ? -0.127 -19.136 9.693 1.00 86.31 164 GLU A CA 1
ATOM 1201 C C . GLU A 1 164 ? 1.325 -19.469 10.011 1.00 86.31 164 GLU A C 1
ATOM 1203 O O . GLU A 1 164 ? 1.916 -18.855 10.897 1.00 86.31 164 GLU A O 1
ATOM 1208 N N . ARG A 1 165 ? 1.949 -20.352 9.228 1.00 89.06 165 ARG A N 1
ATOM 1209 C CA . ARG A 1 165 ? 3.376 -20.672 9.375 1.00 89.06 165 ARG A CA 1
ATOM 1210 C C . ARG A 1 165 ? 4.290 -19.491 9.043 1.00 89.06 165 ARG A C 1
ATOM 1212 O O . ARG A 1 165 ? 5.384 -19.396 9.591 1.00 89.06 165 ARG A O 1
ATOM 1219 N N . LEU A 1 166 ? 3.848 -18.587 8.166 1.00 88.50 166 LEU A N 1
ATOM 1220 C CA . LEU A 1 166 ? 4.614 -17.411 7.740 1.00 88.50 166 LEU A CA 1
ATOM 1221 C C . LEU A 1 166 ? 4.367 -16.199 8.647 1.00 88.50 166 LEU A C 1
ATOM 1223 O O . LEU A 1 166 ? 5.255 -15.356 8.781 1.00 88.50 166 LEU A O 1
ATOM 1227 N N . LYS A 1 167 ? 3.210 -16.126 9.321 1.00 85.44 167 LYS A N 1
ATOM 1228 C CA . LYS A 1 167 ? 2.880 -15.047 10.270 1.00 85.44 167 LYS A CA 1
ATOM 1229 C C . LYS A 1 167 ? 3.994 -14.758 11.296 1.00 85.44 167 LYS A C 1
ATOM 1231 O O . LYS A 1 167 ? 4.372 -13.592 11.389 1.00 85.44 167 LYS A O 1
ATOM 1236 N N . PRO A 1 168 ? 4.564 -15.733 12.038 1.00 87.81 168 PRO A N 1
ATOM 1237 C CA . PRO A 1 168 ? 5.589 -15.435 13.043 1.00 87.81 168 PRO A CA 1
ATOM 1238 C C . PRO A 1 168 ? 6.888 -14.914 12.421 1.00 87.81 168 PRO A C 1
ATOM 1240 O O . PRO A 1 168 ? 7.549 -14.061 13.009 1.00 87.81 168 PRO A O 1
ATOM 1243 N N . PHE A 1 169 ? 7.229 -15.370 11.212 1.00 90.06 169 PHE A N 1
ATOM 1244 C CA . PHE A 1 169 ? 8.391 -14.869 10.486 1.00 90.06 169 PHE A CA 1
ATOM 1245 C C . PHE A 1 169 ? 8.207 -13.387 10.142 1.00 90.06 169 PHE A C 1
ATOM 1247 O O . PHE A 1 169 ? 9.028 -12.553 10.523 1.00 90.06 169 PHE A O 1
ATOM 1254 N N . PHE A 1 170 ? 7.087 -13.034 9.506 1.00 87.31 170 PHE A N 1
ATOM 1255 C CA . PHE A 1 170 ? 6.805 -11.640 9.164 1.00 87.31 170 PHE A CA 1
ATOM 1256 C C . PHE A 1 170 ? 6.611 -10.761 10.400 1.00 87.31 170 PHE A C 1
ATOM 1258 O O . PHE A 1 170 ? 7.112 -9.645 10.420 1.00 87.31 170 PHE A O 1
ATOM 1265 N N . ALA A 1 171 ? 5.966 -11.251 11.458 1.00 83.94 171 ALA A N 1
ATOM 1266 C CA . ALA A 1 171 ? 5.798 -10.492 12.696 1.00 83.94 171 ALA A CA 1
ATOM 1267 C C . ALA A 1 171 ? 7.139 -10.154 13.370 1.00 83.94 171 ALA A C 1
ATOM 1269 O O . ALA A 1 171 ? 7.270 -9.084 13.965 1.00 83.94 171 ALA A O 1
ATOM 1270 N N . ASN A 1 172 ? 8.137 -11.038 13.265 1.00 89.12 172 ASN A N 1
ATOM 1271 C CA . ASN A 1 172 ? 9.450 -10.816 13.862 1.00 89.12 172 ASN A CA 1
ATOM 1272 C C . ASN A 1 172 ? 10.305 -9.834 13.043 1.00 89.12 172 ASN A C 1
ATOM 1274 O O . ASN A 1 172 ? 10.884 -8.905 13.600 1.00 89.12 172 ASN A O 1
ATOM 1278 N N . TRP A 1 173 ? 10.348 -10.006 11.718 1.00 88.69 173 TRP A N 1
ATOM 1279 C CA . TRP A 1 173 ? 11.147 -9.153 10.826 1.00 88.69 173 TRP A CA 1
ATOM 1280 C C . TRP A 1 173 ? 10.493 -7.799 10.541 1.00 88.69 173 TRP A C 1
ATOM 1282 O O . TRP A 1 173 ? 11.173 -6.784 10.410 1.00 88.69 173 TRP A O 1
ATOM 1292 N N . PHE A 1 174 ? 9.165 -7.768 10.479 1.00 87.62 174 PHE A N 1
ATOM 1293 C CA . PHE A 1 174 ? 8.379 -6.608 10.084 1.00 87.62 174 PHE A CA 1
ATOM 1294 C C . PHE A 1 174 ? 7.460 -6.149 11.215 1.00 87.62 174 PHE A C 1
ATOM 1296 O O . PHE A 1 174 ? 6.254 -5.978 11.034 1.00 87.62 174 PHE A O 1
ATOM 1303 N N . ARG A 1 175 ? 8.034 -5.879 12.393 1.00 85.31 175 ARG A N 1
ATOM 1304 C CA . ARG A 1 175 ? 7.287 -5.287 13.517 1.00 85.31 175 ARG A CA 1
ATOM 1305 C C . ARG A 1 175 ? 6.571 -3.988 13.139 1.00 85.31 175 ARG A C 1
ATOM 1307 O O . ARG A 1 175 ? 5.503 -3.711 13.657 1.00 85.31 175 ARG A O 1
ATOM 1314 N N . PHE A 1 176 ? 7.091 -3.216 12.187 1.00 86.75 176 PHE A N 1
ATOM 1315 C CA . PHE A 1 176 ? 6.393 -2.014 11.726 1.00 86.75 176 PHE A CA 1
ATOM 1316 C C . PHE A 1 176 ? 5.101 -2.320 10.946 1.00 86.75 176 PHE A C 1
ATOM 1318 O O . PHE A 1 176 ? 4.197 -1.492 10.942 1.00 86.75 176 PHE A O 1
ATOM 1325 N N . LEU A 1 177 ? 4.967 -3.507 10.336 1.00 86.00 177 LEU A N 1
ATOM 1326 C CA . LEU A 1 177 ? 3.728 -3.938 9.680 1.00 86.00 177 LEU A CA 1
ATOM 1327 C C . LEU A 1 177 ? 2.662 -4.407 10.678 1.00 86.00 177 LEU A C 1
ATOM 1329 O O . LEU A 1 177 ? 1.518 -4.599 10.278 1.00 86.00 177 LEU A O 1
ATOM 1333 N N . THR A 1 178 ? 2.977 -4.608 11.960 1.00 83.00 178 THR A N 1
ATOM 1334 C CA . THR A 1 178 ? 1.932 -4.916 12.953 1.00 83.00 178 THR A CA 1
ATOM 1335 C C . THR A 1 178 ? 1.195 -3.652 13.387 1.00 83.00 178 THR A C 1
ATOM 1337 O O . THR A 1 178 ? 0.006 -3.712 13.702 1.00 83.00 178 THR A O 1
ATOM 1340 N N . VAL A 1 179 ? 1.863 -2.497 13.317 1.00 87.44 179 VAL A N 1
ATOM 1341 C CA . VAL A 1 179 ? 1.273 -1.193 13.617 1.00 87.44 179 VAL A CA 1
ATOM 1342 C C . VAL A 1 179 ? 0.436 -0.724 12.416 1.00 87.44 179 VAL A C 1
ATOM 1344 O O . VAL A 1 179 ? 0.965 -0.622 11.307 1.00 87.44 179 VAL A O 1
ATOM 1347 N N . PRO A 1 180 ? -0.856 -0.385 12.592 1.00 86.88 180 PRO A N 1
ATOM 1348 C CA . PRO A 1 180 ? -1.729 0.052 11.493 1.00 86.88 180 PRO A CA 1
ATOM 1349 C C . PRO A 1 180 ? -1.193 1.280 10.740 1.00 86.88 180 PRO A C 1
ATOM 1351 O O . PRO A 1 180 ? -1.292 1.342 9.514 1.00 86.88 180 PRO A O 1
ATOM 1354 N N . LEU A 1 181 ? -0.554 2.218 11.448 1.00 90.06 181 LEU A N 1
ATOM 1355 C CA . LEU A 1 181 ? 0.128 3.358 10.831 1.00 90.06 181 LEU A CA 1
ATOM 1356 C C . LEU A 1 181 ? 1.308 2.916 9.947 1.00 90.06 181 LEU A C 1
ATOM 1358 O O . LEU A 1 181 ? 1.462 3.401 8.827 1.00 90.06 181 LEU A O 1
ATOM 1362 N N . GLY A 1 182 ? 2.114 1.968 10.433 1.00 92.56 182 GLY A N 1
ATOM 1363 C CA . GLY A 1 182 ? 3.262 1.441 9.700 1.00 92.56 182 GLY A CA 1
ATOM 1364 C C . GLY A 1 182 ? 2.853 0.674 8.442 1.00 92.56 182 GLY A C 1
ATOM 1365 O O . GLY A 1 182 ? 3.498 0.838 7.408 1.00 92.56 182 GLY A O 1
ATOM 1366 N N . LYS A 1 183 ? 1.729 -0.059 8.472 1.00 93.31 183 LYS A N 1
ATOM 1367 C CA . LYS A 1 183 ? 1.136 -0.676 7.268 1.00 93.31 183 LYS A CA 1
ATOM 1368 C C . LYS A 1 183 ? 0.781 0.354 6.196 1.00 93.31 183 LYS A C 1
ATOM 1370 O O . LYS A 1 183 ? 1.135 0.179 5.035 1.00 93.31 183 LYS A O 1
ATOM 1375 N N . GLY A 1 184 ? 0.094 1.433 6.577 1.00 94.75 184 GLY A N 1
ATOM 1376 C CA . GLY A 1 184 ? -0.296 2.482 5.631 1.00 94.75 184 GLY A CA 1
ATOM 1377 C C . GLY A 1 184 ? 0.915 3.148 4.971 1.00 94.75 184 GLY A C 1
ATOM 1378 O O . GLY A 1 184 ? 0.965 3.268 3.747 1.00 94.75 184 GLY A O 1
ATOM 1379 N N . LEU A 1 185 ? 1.932 3.496 5.769 1.00 96.25 185 LEU A N 1
ATOM 1380 C CA . LEU A 1 185 ? 3.194 4.053 5.266 1.00 96.25 185 LEU A CA 1
ATOM 1381 C C . LEU A 1 185 ? 3.945 3.076 4.355 1.00 96.25 185 LEU A C 1
ATOM 1383 O O . LEU A 1 185 ? 4.484 3.484 3.328 1.00 96.25 185 LEU A O 1
ATOM 1387 N N . PHE A 1 186 ? 3.939 1.786 4.691 1.00 96.12 186 PHE A N 1
ATOM 1388 C CA . PHE A 1 186 ? 4.527 0.742 3.857 1.00 96.12 186 PHE A CA 1
ATOM 1389 C C . PHE A 1 186 ? 3.875 0.672 2.472 1.00 96.12 186 PHE A C 1
ATOM 1391 O O . PHE A 1 186 ? 4.578 0.592 1.466 1.00 96.12 186 PHE A O 1
ATOM 1398 N N . TYR A 1 187 ? 2.545 0.761 2.398 1.00 96.81 187 TYR A N 1
ATOM 1399 C CA . TYR A 1 187 ? 1.821 0.746 1.122 1.00 96.81 187 TYR A CA 1
ATOM 1400 C C . TYR A 1 187 ? 2.125 1.985 0.277 1.00 96.81 187 TYR A C 1
ATOM 1402 O O . TYR A 1 187 ? 2.328 1.858 -0.931 1.00 96.81 187 TYR A O 1
ATOM 1410 N N . ILE A 1 188 ? 2.249 3.160 0.907 1.00 97.81 188 ILE A N 1
ATOM 1411 C CA . ILE A 1 188 ? 2.670 4.390 0.217 1.00 97.81 188 ILE A CA 1
ATOM 1412 C C . ILE A 1 188 ? 4.092 4.237 -0.332 1.00 97.81 188 ILE A C 1
ATOM 1414 O O . ILE A 1 188 ? 4.338 4.584 -1.488 1.00 97.81 188 ILE A O 1
ATOM 1418 N N . LEU A 1 189 ? 5.019 3.684 0.457 1.00 97.25 189 LEU A N 1
ATOM 1419 C CA . LEU A 1 189 ? 6.397 3.447 0.028 1.00 97.25 189 LEU A CA 1
ATOM 1420 C C . LEU A 1 189 ? 6.445 2.504 -1.182 1.00 97.25 189 LEU A C 1
ATOM 1422 O O . LEU A 1 189 ? 7.040 2.847 -2.200 1.00 97.25 189 LEU A O 1
ATOM 1426 N N . ILE A 1 190 ? 5.774 1.353 -1.106 1.00 97.31 190 ILE A N 1
ATOM 1427 C CA . ILE A 1 190 ? 5.720 0.377 -2.205 1.00 97.31 190 ILE A CA 1
ATOM 1428 C C . ILE A 1 190 ? 5.088 0.982 -3.453 1.00 97.31 190 ILE A C 1
ATOM 1430 O O . ILE A 1 190 ? 5.599 0.798 -4.560 1.00 97.31 190 ILE A O 1
ATOM 1434 N N . GLY A 1 191 ? 3.987 1.713 -3.288 1.00 97.56 191 GLY A N 1
ATOM 1435 C CA . GLY A 1 191 ? 3.329 2.392 -4.393 1.00 97.56 191 GLY A CA 1
ATOM 1436 C C . GLY A 1 191 ? 4.237 3.439 -5.039 1.00 97.56 191 GLY A C 1
ATOM 1437 O O . GLY A 1 191 ? 4.311 3.506 -6.261 1.00 97.56 191 GLY A O 1
ATOM 1438 N N . THR A 1 192 ? 5.015 4.176 -4.242 1.00 97.81 192 THR A N 1
ATOM 1439 C CA . THR A 1 192 ? 5.989 5.168 -4.735 1.00 97.81 192 THR A CA 1
ATOM 1440 C C . THR A 1 192 ? 7.137 4.506 -5.498 1.00 97.81 192 THR A C 1
ATOM 1442 O O . THR A 1 192 ? 7.504 4.978 -6.573 1.00 97.81 192 THR A O 1
ATOM 1445 N N . ILE A 1 193 ? 7.669 3.382 -5.001 1.00 96.50 193 ILE A N 1
ATOM 1446 C CA . ILE A 1 193 ? 8.686 2.595 -5.721 1.00 96.50 193 ILE A CA 1
ATOM 1447 C C . ILE A 1 193 ? 8.095 2.018 -7.021 1.00 96.50 193 ILE A C 1
ATOM 1449 O O . ILE A 1 193 ? 8.757 1.990 -8.052 1.00 96.50 193 ILE A O 1
ATOM 1453 N N . SER A 1 194 ? 6.830 1.598 -7.012 1.00 96.56 194 SER A N 1
ATOM 1454 C CA . SER A 1 194 ? 6.157 1.106 -8.223 1.00 96.56 194 SER A CA 1
ATOM 1455 C C . SER A 1 194 ? 5.943 2.222 -9.252 1.00 96.56 194 SER A C 1
ATOM 1457 O O . SER A 1 194 ? 6.152 2.011 -10.445 1.00 96.56 194 SER A O 1
ATOM 1459 N N . LEU A 1 195 ? 5.588 3.429 -8.799 1.00 96.00 195 LEU A N 1
ATOM 1460 C CA . LEU A 1 195 ? 5.460 4.611 -9.652 1.00 96.00 195 LEU A CA 1
ATOM 1461 C C . LEU A 1 195 ? 6.797 5.055 -10.246 1.00 96.00 195 LEU A C 1
ATOM 1463 O O . LEU A 1 195 ? 6.825 5.483 -11.395 1.00 96.00 195 LEU A O 1
ATOM 1467 N N . SER A 1 196 ? 7.912 4.940 -9.520 1.00 95.62 196 SER A N 1
ATOM 1468 C CA . SER A 1 196 ? 9.219 5.316 -10.080 1.00 95.62 196 SER A CA 1
ATOM 1469 C C . SER A 1 196 ? 9.635 4.416 -11.253 1.00 95.62 196 SER A C 1
ATOM 1471 O O . SER A 1 196 ? 10.342 4.866 -12.152 1.00 95.62 196 SER A O 1
ATOM 1473 N N . LEU A 1 197 ? 9.118 3.183 -11.302 1.00 93.44 197 LEU A N 1
ATOM 1474 C CA . LEU A 1 197 ? 9.339 2.196 -12.365 1.00 93.44 197 LEU A CA 1
ATOM 1475 C C . LEU A 1 197 ? 8.319 2.277 -13.523 1.00 93.44 197 LEU A C 1
ATOM 1477 O O . LEU A 1 197 ? 8.333 1.430 -14.422 1.00 93.44 197 LEU A O 1
ATOM 1481 N N . TRP A 1 198 ? 7.444 3.289 -13.542 1.00 94.00 198 TRP A N 1
ATOM 1482 C CA . TRP A 1 198 ? 6.377 3.433 -14.546 1.00 94.00 198 TRP A CA 1
ATOM 1483 C C . TRP A 1 198 ? 6.869 3.510 -1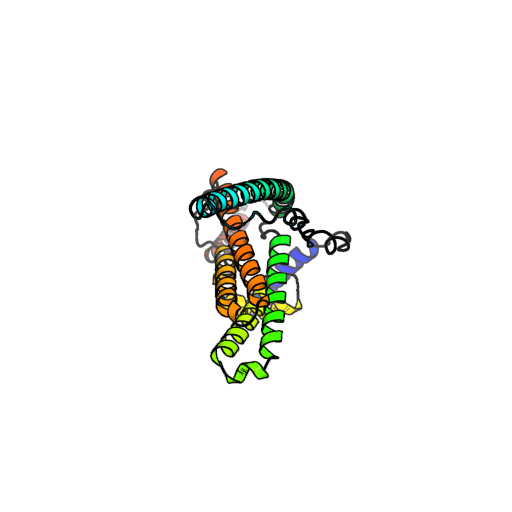5.998 1.00 94.00 198 TRP A C 1
ATOM 1485 O O . TRP A 1 198 ? 6.157 3.080 -16.903 1.00 94.00 198 TRP A O 1
ATOM 1495 N N . THR A 1 199 ? 8.086 4.013 -16.231 1.00 89.56 199 THR A N 1
ATOM 1496 C CA . THR A 1 199 ? 8.675 4.141 -17.576 1.00 89.56 199 THR A CA 1
ATOM 1497 C C . THR A 1 199 ? 8.834 2.799 -18.269 1.00 89.56 199 THR A C 1
ATOM 1499 O O . THR A 1 199 ? 8.794 2.735 -19.493 1.00 89.56 199 THR A O 1
ATOM 1502 N N . SER A 1 200 ? 8.993 1.724 -17.495 1.00 85.50 200 SER A N 1
ATOM 1503 C CA . SER A 1 200 ? 9.078 0.380 -18.055 1.00 85.50 200 SER A CA 1
ATOM 1504 C C . SER A 1 200 ? 7.692 -0.129 -18.445 1.00 85.50 200 SER A C 1
ATOM 1506 O O . SER A 1 200 ? 7.554 -0.767 -19.484 1.00 85.50 200 SER A O 1
ATOM 1508 N N . ASN A 1 201 ? 6.664 0.132 -17.621 1.00 88.38 201 ASN A N 1
ATOM 1509 C CA . ASN A 1 201 ? 5.328 -0.429 -17.814 1.00 88.38 201 ASN A CA 1
ATOM 1510 C C . ASN A 1 201 ? 4.207 0.428 -17.246 1.00 88.38 201 ASN A C 1
ATOM 1512 O O . ASN A 1 201 ? 4.140 0.709 -16.048 1.00 88.38 201 ASN A O 1
ATOM 1516 N N . PHE A 1 202 ? 3.215 0.670 -18.095 1.00 93.88 202 PHE A N 1
ATOM 1517 C CA . PHE A 1 202 ? 2.012 1.401 -17.725 1.00 93.88 202 PHE A CA 1
ATOM 1518 C C . PHE A 1 202 ? 1.154 0.676 -16.669 1.00 93.88 202 PHE A C 1
ATOM 1520 O O . PHE A 1 202 ? 0.466 1.318 -15.886 1.00 93.88 202 PHE A O 1
ATOM 1527 N N . LEU A 1 203 ? 1.225 -0.657 -16.563 1.00 94.75 203 LEU A N 1
ATOM 1528 C CA . LEU A 1 203 ? 0.509 -1.392 -15.509 1.00 94.75 203 LEU A CA 1
ATOM 1529 C C . LEU A 1 203 ? 1.052 -1.093 -14.102 1.00 94.75 203 LEU A C 1
ATOM 1531 O O . LEU A 1 203 ? 0.267 -1.015 -13.157 1.00 94.75 203 LEU A O 1
ATOM 1535 N N . LEU A 1 204 ? 2.367 -0.868 -13.960 1.00 93.75 204 LEU A N 1
ATOM 1536 C CA . LEU A 1 204 ? 2.956 -0.459 -12.679 1.00 93.75 204 LEU A CA 1
ATOM 1537 C C . LEU A 1 204 ? 2.460 0.922 -12.248 1.00 93.75 204 LEU A C 1
ATOM 1539 O O . LEU A 1 204 ? 2.321 1.156 -11.051 1.00 93.75 204 LEU A O 1
ATOM 1543 N N . LEU A 1 205 ? 2.150 1.809 -13.200 1.00 96.00 205 LEU A N 1
ATOM 1544 C CA . LEU A 1 205 ? 1.570 3.118 -12.905 1.00 96.00 205 LEU A CA 1
ATOM 1545 C C . LEU A 1 205 ? 0.225 2.965 -12.183 1.00 96.00 205 LEU A C 1
ATOM 1547 O O . LEU A 1 205 ? 0.017 3.566 -11.130 1.00 96.00 205 LEU A O 1
ATOM 1551 N N . PHE A 1 206 ? -0.673 2.132 -12.718 1.00 96.81 206 PHE A N 1
ATOM 1552 C CA . PHE A 1 206 ? -1.992 1.920 -12.119 1.00 96.81 206 PHE A CA 1
ATOM 1553 C C . PHE A 1 206 ? -1.925 1.178 -10.789 1.00 96.81 206 PHE A C 1
ATOM 1555 O O . PHE A 1 206 ? -2.565 1.605 -9.830 1.00 96.81 206 PHE A O 1
ATOM 1562 N N . VAL A 1 207 ? -1.145 0.096 -10.707 1.00 97.31 207 VAL A N 1
ATOM 1563 C CA . VAL A 1 207 ? -1.005 -0.667 -9.457 1.00 97.31 207 VAL A CA 1
ATOM 1564 C C . VAL A 1 207 ? -0.291 0.167 -8.393 1.00 97.31 207 VAL A C 1
ATOM 1566 O O . VAL A 1 207 ? -0.730 0.202 -7.247 1.00 97.31 207 VAL A O 1
ATOM 1569 N N . GLY A 1 208 ? 0.760 0.900 -8.764 1.00 97.56 208 GLY A N 1
ATOM 1570 C CA . GLY A 1 208 ? 1.466 1.813 -7.870 1.00 97.56 208 GLY A CA 1
ATOM 1571 C C . GLY A 1 208 ? 0.558 2.925 -7.353 1.00 97.56 208 GLY A C 1
ATOM 1572 O O . GLY A 1 208 ? 0.465 3.122 -6.142 1.00 97.56 208 GLY A O 1
ATOM 1573 N N . GLY A 1 209 ? -0.183 3.587 -8.247 1.00 97.62 209 GLY A N 1
ATOM 1574 C CA . GLY A 1 209 ? -1.176 4.597 -7.876 1.00 97.62 209 GLY A CA 1
ATOM 1575 C C . GLY A 1 209 ? -2.261 4.041 -6.950 1.00 97.62 209 GLY A C 1
ATOM 1576 O O . GLY A 1 209 ? -2.566 4.651 -5.926 1.00 97.62 209 GLY A O 1
ATOM 1577 N N . TYR A 1 210 ? -2.780 2.848 -7.249 1.00 97.62 210 TYR A N 1
ATOM 1578 C CA . TYR A 1 210 ? -3.728 2.139 -6.389 1.00 97.62 210 TYR A CA 1
ATOM 1579 C C . TYR A 1 210 ? -3.158 1.889 -4.984 1.00 97.62 210 TYR A C 1
ATOM 1581 O O . TYR A 1 210 ? -3.816 2.198 -3.991 1.00 97.62 210 TYR A O 1
ATOM 1589 N N . MET A 1 211 ? -1.919 1.398 -4.882 1.00 97.69 211 MET A N 1
ATOM 1590 C CA . MET A 1 211 ? -1.266 1.126 -3.597 1.00 97.69 211 MET A CA 1
ATOM 1591 C C . MET A 1 211 ? -1.036 2.397 -2.769 1.00 97.69 211 MET A C 1
ATOM 1593 O O . MET A 1 211 ? -1.239 2.369 -1.554 1.00 97.69 211 MET A O 1
ATOM 1597 N N . ILE A 1 212 ? -0.686 3.524 -3.403 1.00 98.12 212 ILE A N 1
ATOM 1598 C CA . ILE A 1 212 ? -0.580 4.816 -2.706 1.00 98.12 212 ILE A CA 1
ATOM 1599 C C . ILE A 1 212 ? -1.942 5.254 -2.171 1.00 98.12 212 ILE A C 1
ATOM 1601 O O . ILE A 1 212 ? -2.040 5.614 -0.998 1.00 98.12 212 ILE A O 1
ATOM 1605 N N . LEU A 1 213 ? -2.995 5.197 -2.994 1.00 96.62 213 LEU A N 1
ATOM 1606 C CA . LEU A 1 213 ? -4.346 5.570 -2.564 1.00 96.62 213 LEU A CA 1
ATOM 1607 C C . LEU A 1 213 ? -4.821 4.703 -1.393 1.00 96.62 213 LEU A C 1
ATOM 1609 O O . LEU A 1 213 ? -5.317 5.237 -0.400 1.00 96.62 213 LEU A O 1
ATOM 1613 N N . MET A 1 214 ? -4.604 3.388 -1.461 1.00 95.19 214 MET A N 1
ATOM 1614 C CA . MET A 1 214 ? -4.916 2.474 -0.360 1.00 95.19 214 MET A CA 1
ATOM 1615 C C . MET A 1 214 ? -4.102 2.792 0.897 1.00 95.19 214 MET A C 1
ATOM 1617 O O . MET A 1 214 ? -4.659 2.825 1.992 1.00 95.19 214 MET A O 1
ATOM 1621 N N . GLY A 1 215 ? -2.809 3.093 0.762 1.00 95.94 215 GLY A N 1
ATOM 1622 C CA . GLY A 1 215 ? -1.965 3.498 1.884 1.00 95.94 215 GLY A CA 1
ATOM 1623 C C . GLY A 1 215 ? -2.433 4.793 2.556 1.00 95.94 215 GLY A C 1
ATOM 1624 O O . GLY A 1 215 ? -2.524 4.844 3.783 1.00 95.94 215 GLY A O 1
ATOM 1625 N N . ILE A 1 216 ? -2.824 5.807 1.774 1.00 96.06 216 ILE A N 1
ATOM 1626 C CA . ILE A 1 216 ? -3.413 7.053 2.295 1.00 96.06 216 ILE A CA 1
ATOM 1627 C C . ILE A 1 216 ? -4.724 6.758 3.032 1.00 96.06 216 ILE A C 1
ATOM 1629 O O . ILE A 1 216 ? -4.917 7.251 4.143 1.00 96.06 216 ILE A O 1
ATOM 1633 N N . MET A 1 217 ? -5.597 5.917 2.467 1.00 92.50 217 MET A N 1
ATOM 1634 C CA . MET A 1 217 ? -6.845 5.505 3.120 1.00 92.50 217 MET A CA 1
ATOM 1635 C C . MET A 1 217 ? -6.584 4.800 4.459 1.00 92.50 217 MET A C 1
ATOM 1637 O O . MET A 1 217 ? -7.225 5.143 5.454 1.00 92.50 217 MET A O 1
ATOM 1641 N N . CYS A 1 218 ? -5.610 3.883 4.531 1.00 92.25 218 CYS A N 1
ATOM 1642 C CA . CYS A 1 218 ? -5.201 3.238 5.786 1.00 92.25 218 CYS A CA 1
ATOM 1643 C C . CYS A 1 218 ? -4.780 4.267 6.846 1.00 92.25 218 CYS A C 1
ATOM 1645 O O . CYS A 1 218 ? -5.208 4.186 8.000 1.00 92.25 218 CYS A O 1
ATOM 1647 N N . VAL A 1 219 ? -3.961 5.248 6.452 1.00 94.06 219 VAL A N 1
ATOM 1648 C CA . VAL A 1 219 ? -3.475 6.308 7.348 1.00 94.06 219 VAL A CA 1
ATOM 1649 C C . VAL A 1 219 ? -4.628 7.201 7.817 1.00 94.06 219 VAL A C 1
ATOM 1651 O O . VAL A 1 219 ? -4.746 7.470 9.013 1.00 94.06 219 VAL A O 1
ATOM 1654 N N . MET A 1 220 ? -5.517 7.618 6.911 1.00 91.31 220 MET A N 1
ATOM 1655 C CA . MET A 1 220 ? -6.678 8.448 7.251 1.00 91.31 220 MET A CA 1
ATOM 1656 C C . MET A 1 220 ? -7.631 7.740 8.217 1.00 91.31 220 MET A C 1
ATOM 1658 O O . MET A 1 220 ? -8.042 8.342 9.209 1.00 91.31 220 MET A O 1
ATOM 1662 N N . VAL A 1 221 ? -7.951 6.465 7.972 1.00 88.62 221 VAL A N 1
ATOM 1663 C CA . VAL A 1 221 ? -8.814 5.669 8.862 1.00 88.62 221 VAL A CA 1
ATOM 1664 C C . VAL A 1 221 ? -8.181 5.536 10.248 1.00 88.62 221 VAL A C 1
ATOM 1666 O O . VAL A 1 221 ? -8.868 5.708 11.254 1.00 88.62 221 VAL A O 1
ATOM 1669 N N . HIS A 1 222 ? -6.868 5.310 10.313 1.00 88.25 222 HIS A N 1
ATOM 1670 C CA . HIS A 1 222 ? -6.142 5.224 11.578 1.00 88.25 222 HIS A CA 1
ATOM 1671 C C . HIS A 1 222 ? -6.219 6.526 12.396 1.00 88.25 222 HIS A C 1
ATOM 1673 O O . HIS A 1 222 ? -6.551 6.497 13.583 1.00 88.25 222 HIS A O 1
ATOM 1679 N N . PHE A 1 223 ? -5.968 7.680 11.770 1.00 89.69 223 PHE A N 1
ATOM 1680 C CA . PHE A 1 223 ? -6.083 8.972 12.456 1.00 89.69 223 PHE A CA 1
ATOM 1681 C C . PHE A 1 223 ? -7.531 9.321 12.820 1.00 89.69 223 PHE A C 1
ATOM 1683 O O . PHE A 1 223 ? -7.773 9.845 13.909 1.00 89.69 223 PHE A O 1
ATOM 1690 N N . GLY A 1 224 ? -8.495 8.991 11.956 1.00 86.62 224 GLY A N 1
ATOM 1691 C CA . GLY A 1 224 ? -9.917 9.213 12.215 1.00 86.62 224 GLY A CA 1
ATOM 1692 C C . GLY A 1 224 ? -10.412 8.454 13.448 1.00 86.62 224 GLY A C 1
ATOM 1693 O O . GLY A 1 224 ? -11.093 9.032 14.295 1.00 86.62 224 GLY A O 1
ATOM 1694 N N . LEU A 1 225 ? -10.004 7.190 13.602 1.00 81.31 225 LEU A N 1
ATOM 1695 C CA . LEU A 1 225 ? -10.330 6.376 14.778 1.00 81.31 225 LEU A CA 1
ATOM 1696 C C . LEU A 1 225 ? -9.726 6.962 16.063 1.00 81.31 225 LEU A C 1
ATOM 1698 O O . LEU A 1 225 ? -10.425 7.083 17.072 1.00 81.31 225 LEU A O 1
ATOM 1702 N N . ARG A 1 226 ? -8.460 7.407 16.022 1.00 84.69 226 ARG A N 1
ATOM 1703 C CA . ARG A 1 226 ? -7.791 8.029 17.181 1.00 84.69 226 ARG A CA 1
ATOM 1704 C C . ARG A 1 226 ? -8.496 9.314 17.628 1.00 84.69 226 ARG A C 1
ATOM 1706 O O . ARG A 1 226 ? -8.726 9.500 18.821 1.00 84.69 226 ARG A O 1
ATOM 1713 N N . GLN A 1 227 ? -8.902 10.166 16.685 1.00 87.75 227 GLN A N 1
ATOM 1714 C CA . GLN A 1 227 ? -9.625 11.405 16.998 1.00 87.75 227 GLN A CA 1
ATOM 1715 C C . GLN A 1 227 ? -10.999 11.143 17.631 1.00 87.75 227 GLN A C 1
ATOM 1717 O O . GLN A 1 227 ? -11.416 11.880 18.527 1.00 87.75 227 GLN A O 1
ATOM 1722 N N . GLN A 1 228 ? -11.711 10.098 17.198 1.00 84.31 228 GLN A N 1
ATOM 1723 C CA . GLN A 1 228 ? -13.002 9.740 17.794 1.00 84.31 228 GLN A CA 1
ATOM 1724 C C . GLN A 1 228 ? -12.862 9.269 19.244 1.00 84.31 228 GLN A C 1
ATOM 1726 O O . GLN A 1 228 ? -13.694 9.628 20.078 1.00 84.31 228 GLN A O 1
ATOM 1731 N N . LEU A 1 229 ? -11.808 8.512 19.555 1.00 81.06 229 LEU A N 1
ATOM 1732 C CA . LEU A 1 229 ? -11.530 8.067 20.922 1.00 81.06 229 LEU A CA 1
ATOM 1733 C C . LEU A 1 229 ? -11.178 9.244 21.837 1.00 81.06 229 LEU A C 1
ATOM 1735 O O . LEU A 1 229 ? -11.754 9.363 22.918 1.00 81.06 229 LEU A O 1
ATOM 1739 N N . GLN A 1 230 ? -10.343 10.172 21.357 1.00 86.81 230 GLN A N 1
ATOM 1740 C CA . GLN A 1 230 ? -10.003 11.391 22.098 1.00 86.81 230 GLN A CA 1
ATOM 1741 C C . GLN A 1 230 ? -11.239 12.247 22.409 1.00 86.81 230 GLN A C 1
ATOM 1743 O O . GLN A 1 230 ? -11.381 12.750 23.520 1.00 86.81 230 GLN A O 1
ATOM 1748 N N . ARG A 1 231 ? -12.194 12.360 21.473 1.00 88.44 231 ARG A N 1
ATOM 1749 C CA . ARG A 1 231 ? -13.457 13.086 21.719 1.00 88.44 231 ARG A CA 1
ATOM 1750 C C . ARG A 1 231 ? -14.353 12.432 22.771 1.00 88.44 231 ARG A C 1
ATOM 1752 O O . ARG A 1 231 ? -15.176 13.127 23.358 1.00 88.44 231 ARG A O 1
ATOM 1759 N N . ARG A 1 232 ? -14.222 11.125 23.011 1.00 85.88 232 ARG A N 1
ATOM 1760 C CA . ARG A 1 232 ? -14.991 10.406 24.042 1.00 85.88 232 ARG A CA 1
ATOM 1761 C C . ARG A 1 232 ? -14.359 10.493 25.436 1.00 85.88 232 ARG A C 1
ATOM 1763 O O . ARG A 1 232 ? -14.880 9.873 26.356 1.00 85.88 232 ARG A O 1
ATOM 1770 N N . GLY A 1 233 ? -13.271 11.250 25.602 1.00 86.00 233 GLY A N 1
ATOM 1771 C CA . GLY A 1 233 ? -12.608 11.429 26.897 1.00 86.00 233 GLY A CA 1
ATOM 1772 C C . GLY A 1 233 ? -11.896 10.174 27.405 1.00 86.00 233 GLY A C 1
ATOM 1773 O O . GLY A 1 233 ? -11.546 10.107 28.578 1.00 86.00 233 GLY A O 1
ATOM 1774 N N . ILE A 1 234 ? -11.685 9.178 26.539 1.00 77.50 234 ILE A N 1
ATOM 1775 C CA . ILE A 1 234 ? -10.815 8.046 26.843 1.00 77.50 234 ILE A CA 1
ATOM 1776 C C . ILE A 1 234 ? -9.414 8.517 26.487 1.00 77.50 234 ILE A C 1
ATOM 1778 O O . ILE A 1 234 ? -9.040 8.542 25.312 1.00 77.50 234 ILE A O 1
ATOM 1782 N N . ASP A 1 235 ? -8.675 8.962 27.497 1.00 77.00 235 ASP A N 1
ATOM 1783 C CA . ASP A 1 235 ? -7.277 9.313 27.321 1.00 77.00 235 ASP A CA 1
ATOM 1784 C C . ASP A 1 235 ? -6.504 8.016 27.060 1.00 77.00 235 ASP A C 1
ATOM 1786 O O . ASP A 1 235 ? -6.183 7.250 27.967 1.00 77.00 235 ASP A O 1
ATOM 1790 N N . VAL A 1 236 ? -6.301 7.706 25.779 1.00 61.19 236 VAL A N 1
ATOM 1791 C CA . VAL A 1 236 ? -5.402 6.638 25.353 1.00 61.19 236 VAL A CA 1
ATOM 1792 C C . VAL A 1 236 ? -4.003 7.226 25.453 1.00 61.19 236 VAL A C 1
ATOM 1794 O O . VAL A 1 236 ? -3.399 7.603 24.445 1.00 61.19 236 VAL A O 1
ATOM 1797 N N . SER A 1 237 ? -3.495 7.351 26.678 1.00 67.25 237 SER A N 1
ATOM 1798 C CA . SER A 1 237 ? -2.053 7.400 26.853 1.00 67.25 237 SER A CA 1
ATOM 1799 C C . SER A 1 237 ? -1.515 6.144 26.177 1.00 67.25 237 SER A C 1
ATOM 1801 O O . SER A 1 237 ? -1.976 5.044 26.480 1.00 67.25 237 SER A O 1
ATOM 1803 N N . GLU A 1 238 ? -0.608 6.309 25.212 1.00 58.94 238 GLU A N 1
ATOM 1804 C CA . GLU A 1 238 ? 0.181 5.229 24.609 1.00 58.94 238 GLU A CA 1
ATOM 1805 C C . GLU A 1 238 ? 1.094 4.637 25.694 1.00 58.94 238 GLU A C 1
ATOM 1807 O O . GLU A 1 238 ? 2.312 4.757 25.654 1.00 58.94 238 GLU A O 1
ATOM 1812 N N . SER A 1 239 ? 0.505 4.050 26.731 1.00 48.84 239 SER A N 1
ATOM 1813 C CA . SER A 1 239 ? 1.198 3.162 27.638 1.00 48.84 239 SER A CA 1
ATOM 1814 C C . SER A 1 239 ? 1.576 1.940 26.816 1.00 48.84 239 SER A C 1
ATOM 1816 O O . SER A 1 239 ? 0.731 1.360 26.133 1.00 48.84 239 SER A O 1
ATOM 1818 N N . GLU A 1 240 ? 2.854 1.577 26.864 1.00 54.38 240 GLU A N 1
ATOM 1819 C CA . GLU A 1 240 ? 3.475 0.358 26.337 1.00 54.38 240 GLU A CA 1
ATOM 1820 C C . GLU A 1 240 ? 2.867 -0.921 26.966 1.00 54.38 240 GLU A C 1
ATOM 1822 O O . GLU A 1 240 ? 3.536 -1.780 27.540 1.00 54.38 240 GLU A O 1
ATOM 1827 N N . GLU A 1 241 ? 1.551 -1.068 26.866 1.00 51.19 241 GLU A N 1
ATOM 1828 C CA . GLU A 1 241 ? 0.709 -2.053 27.532 1.00 51.19 241 GLU A CA 1
ATOM 1829 C C . GLU A 1 241 ? 0.600 -3.339 26.695 1.00 51.19 241 GLU A C 1
ATOM 1831 O O . GLU A 1 241 ? -0.463 -3.931 26.535 1.00 51.19 241 GLU A O 1
ATOM 1836 N N . SER A 1 242 ? 1.713 -3.794 26.122 1.00 49.28 242 SER A N 1
ATOM 1837 C CA . SER A 1 242 ? 1.816 -5.155 25.572 1.00 49.28 242 SER A CA 1
ATOM 1838 C C . SER A 1 242 ? 2.822 -6.024 26.321 1.00 49.28 242 SER A C 1
ATOM 1840 O O . SER A 1 242 ? 2.807 -7.239 26.151 1.00 49.28 242 SER A O 1
ATOM 1842 N N . THR A 1 243 ? 3.636 -5.439 27.203 1.00 53.16 243 THR A N 1
ATOM 1843 C CA . THR A 1 243 ? 4.595 -6.202 28.018 1.00 53.16 243 THR A CA 1
ATOM 1844 C C . THR A 1 243 ? 4.155 -6.310 29.483 1.00 53.16 243 THR A C 1
ATOM 1846 O O . THR A 1 243 ? 4.489 -7.292 30.139 1.00 53.16 243 THR A O 1
ATOM 1849 N N . ASP A 1 244 ? 3.333 -5.378 29.983 1.00 46.62 244 ASP A N 1
ATOM 1850 C CA . ASP A 1 244 ? 2.962 -5.330 31.410 1.00 46.62 244 ASP A CA 1
ATOM 1851 C C . ASP A 1 244 ? 1.619 -6.008 31.755 1.00 46.62 244 ASP A C 1
ATOM 1853 O O . ASP A 1 244 ? 1.374 -6.378 32.905 1.00 46.62 244 ASP A O 1
ATOM 1857 N N . ARG A 1 245 ? 0.762 -6.298 30.761 1.00 47.62 245 ARG A N 1
ATOM 1858 C CA . ARG A 1 245 ? -0.491 -7.053 30.989 1.00 47.62 245 ARG A CA 1
ATOM 1859 C C . ARG A 1 245 ? -0.271 -8.492 31.450 1.00 47.62 245 ARG A C 1
ATOM 1861 O O . ARG A 1 245 ? -1.147 -9.048 32.110 1.00 47.62 245 ARG A O 1
ATOM 1868 N N . VAL A 1 246 ? 0.898 -9.068 31.169 1.00 53.16 246 VAL A N 1
ATOM 1869 C CA . VAL A 1 246 ? 1.269 -10.391 31.692 1.00 53.16 246 VAL A CA 1
ATOM 1870 C C . VAL A 1 246 ? 1.454 -10.341 33.216 1.00 53.16 246 VAL A C 1
ATOM 1872 O O . VAL A 1 246 ? 1.115 -11.306 33.889 1.00 53.16 246 VAL A O 1
ATOM 1875 N N . ARG A 1 247 ? 1.866 -9.203 33.798 1.00 51.59 247 ARG A N 1
ATOM 1876 C CA . ARG A 1 247 ? 2.056 -9.076 35.256 1.00 51.59 247 ARG A CA 1
ATOM 1877 C C . ARG A 1 247 ? 0.779 -8.761 36.032 1.00 51.59 247 ARG A C 1
ATOM 1879 O O . ARG A 1 247 ? 0.630 -9.229 37.158 1.00 51.59 247 ARG A O 1
ATOM 1886 N N . ILE A 1 248 ? -0.160 -8.009 35.453 1.00 54.22 248 ILE A N 1
ATOM 1887 C CA . ILE A 1 248 ? -1.385 -7.609 36.174 1.00 54.22 248 ILE A CA 1
ATOM 1888 C C . ILE A 1 248 ? -2.372 -8.782 36.304 1.00 54.22 248 ILE A C 1
ATOM 1890 O O . ILE A 1 248 ? -2.990 -8.950 37.357 1.00 54.22 248 ILE A O 1
ATOM 1894 N N . GLY A 1 249 ? -2.479 -9.643 35.283 1.00 55.00 249 GLY A N 1
ATOM 1895 C CA . GLY A 1 249 ? -3.303 -10.857 35.361 1.00 55.00 249 GLY A CA 1
ATOM 1896 C C . GLY A 1 249 ? -2.803 -11.853 36.415 1.00 55.00 249 GLY A C 1
ATOM 1897 O O . GLY A 1 249 ? -3.602 -12.444 37.141 1.00 55.00 249 GLY A O 1
ATOM 1898 N N . GLU A 1 250 ? -1.482 -11.979 36.559 1.00 56.00 250 GLU A N 1
ATOM 1899 C CA . GLU A 1 250 ? -0.855 -12.845 37.564 1.00 56.00 250 GLU A CA 1
ATOM 1900 C C . GLU A 1 250 ? -1.022 -12.280 38.991 1.00 56.00 250 GLU A C 1
ATOM 1902 O O . GLU A 1 250 ? -1.306 -13.027 39.929 1.00 56.00 250 GLU A O 1
ATOM 1907 N N . GLN A 1 251 ? -0.965 -10.951 39.161 1.00 53.59 251 GLN A N 1
ATOM 1908 C CA . GLN A 1 251 ? -1.195 -10.306 40.462 1.00 53.59 251 GLN A CA 1
ATOM 1909 C C . GLN A 1 251 ? -2.658 -10.318 40.930 1.00 53.59 251 GLN A C 1
ATOM 1911 O O . GLN A 1 251 ? -2.900 -10.441 42.136 1.00 53.59 251 GLN A O 1
ATOM 1916 N N . LEU A 1 252 ? -3.642 -10.214 40.026 1.00 57.56 252 LEU A N 1
ATOM 1917 C CA . LEU A 1 252 ? -5.052 -10.349 40.419 1.00 57.56 252 LEU A CA 1
ATOM 1918 C C . LEU A 1 252 ? -5.397 -11.791 40.818 1.00 57.56 252 LEU A C 1
ATOM 1920 O O . LEU A 1 252 ? -6.124 -11.987 41.793 1.00 57.56 252 LEU A O 1
ATOM 1924 N N . GLY A 1 253 ? -4.831 -12.790 40.131 1.00 60.06 253 GLY A N 1
ATOM 1925 C CA . GLY A 1 253 ? -4.990 -14.198 40.506 1.00 60.06 253 GLY A CA 1
ATOM 1926 C C . GLY A 1 253 ? -4.391 -14.515 41.881 1.00 60.06 253 GLY A C 1
ATOM 1927 O O . GLY A 1 253 ? -5.035 -15.170 42.701 1.00 60.06 253 GLY A O 1
ATOM 1928 N N . ALA A 1 254 ? -3.199 -13.987 42.181 1.00 64.12 254 ALA A N 1
ATOM 1929 C CA . ALA A 1 254 ? -2.542 -14.198 43.473 1.00 64.12 254 ALA A CA 1
ATOM 1930 C C . ALA A 1 254 ? -3.329 -13.593 44.655 1.00 64.12 254 ALA A C 1
ATOM 1932 O O . ALA A 1 254 ? -3.474 -14.238 45.696 1.00 64.12 254 ALA A O 1
ATOM 1933 N N . ASN A 1 255 ? -3.897 -12.393 44.485 1.00 61.38 255 ASN A N 1
ATOM 1934 C CA . ASN A 1 255 ? -4.695 -11.752 45.537 1.00 61.38 255 ASN A CA 1
ATOM 1935 C C . ASN A 1 255 ? -6.041 -12.450 45.776 1.00 61.38 255 ASN A C 1
ATOM 1937 O O . ASN A 1 255 ? -6.479 -12.560 46.922 1.00 61.38 255 ASN A O 1
ATOM 1941 N N . GLN A 1 256 ? -6.688 -12.964 44.726 1.00 67.31 256 GLN A N 1
ATOM 1942 C CA . GLN A 1 256 ? -7.976 -13.644 44.877 1.00 67.31 256 GLN A CA 1
ATOM 1943 C C . GLN A 1 256 ? -7.827 -14.986 45.614 1.00 67.31 256 GLN A C 1
ATOM 1945 O O . GLN A 1 256 ? -8.655 -15.317 46.464 1.00 67.31 256 GLN A O 1
ATOM 1950 N N . ILE A 1 257 ? -6.727 -15.710 45.370 1.00 67.00 257 ILE A N 1
ATOM 1951 C CA . ILE A 1 257 ? -6.415 -16.964 46.074 1.00 67.00 257 ILE A CA 1
ATOM 1952 C C . ILE A 1 257 ? -6.100 -16.695 47.555 1.00 67.00 257 ILE A C 1
ATOM 1954 O O . ILE A 1 257 ? -6.592 -17.418 48.427 1.00 67.00 257 ILE A O 1
ATOM 1958 N N . GLN A 1 258 ? -5.359 -15.622 47.866 1.00 68.75 258 GLN A N 1
ATOM 1959 C CA . GLN A 1 258 ? -5.119 -15.207 49.255 1.00 68.75 258 GLN A CA 1
ATOM 1960 C C . GLN A 1 258 ? -6.411 -14.824 49.987 1.00 68.75 258 GLN A C 1
ATOM 1962 O O . GLN A 1 258 ? -6.592 -15.212 51.142 1.00 68.75 258 GLN A O 1
ATOM 1967 N N . GLN A 1 259 ? -7.340 -14.130 49.325 1.00 68.56 259 GLN A N 1
ATOM 1968 C CA . GLN A 1 259 ? -8.622 -13.762 49.933 1.00 68.56 259 GLN A CA 1
ATOM 1969 C C . GLN A 1 259 ? -9.529 -14.972 50.196 1.00 68.56 259 GLN A C 1
ATOM 1971 O O . GLN A 1 259 ? -10.218 -15.003 51.215 1.00 68.56 259 GLN A O 1
ATOM 1976 N N . THR A 1 260 ? -9.499 -16.000 49.342 1.00 69.75 260 THR A N 1
ATOM 1977 C CA . THR A 1 260 ? -10.253 -17.242 49.594 1.00 69.75 260 THR A CA 1
ATOM 1978 C C . THR A 1 260 ? -9.665 -18.105 50.710 1.00 69.75 260 THR A C 1
ATOM 1980 O O . THR A 1 260 ? -10.412 -18.806 51.386 1.00 69.75 260 THR A O 1
ATOM 1983 N N . LEU A 1 261 ? -8.349 -18.049 50.941 1.00 70.62 261 LEU A N 1
ATOM 1984 C CA . LEU A 1 261 ? -7.682 -18.841 51.983 1.00 70.62 261 LEU A CA 1
ATOM 1985 C C . LEU A 1 261 ? -7.808 -18.235 53.390 1.00 70.62 261 LEU A C 1
ATOM 1987 O O . LEU A 1 261 ? -7.701 -18.967 54.370 1.00 70.62 261 LEU A O 1
ATOM 1991 N N . PHE A 1 262 ? -8.052 -16.925 53.501 1.00 70.62 262 PHE A N 1
ATOM 1992 C CA . PHE A 1 262 ? -8.074 -16.206 54.782 1.00 70.62 262 PHE A CA 1
ATOM 1993 C C . PHE A 1 262 ? -9.478 -15.841 55.290 1.00 70.62 262 PHE A C 1
ATOM 1995 O O . PHE A 1 262 ? -9.598 -15.047 56.221 1.00 70.62 262 PHE A O 1
ATOM 2002 N N . ASN A 1 263 ? -10.542 -16.415 54.717 1.00 77.69 263 ASN A N 1
ATOM 2003 C CA . ASN A 1 263 ? -11.903 -16.256 55.234 1.00 77.69 263 ASN A CA 1
ATOM 2004 C C . ASN A 1 263 ? -12.350 -17.514 56.014 1.00 77.69 263 ASN A C 1
ATOM 2006 O O . ASN A 1 263 ? -12.983 -18.397 55.435 1.00 77.69 263 ASN A O 1
ATOM 2010 N N . PRO A 1 264 ? -12.027 -17.633 57.320 1.00 68.25 264 PRO A N 1
ATOM 2011 C CA . PRO A 1 264 ? -12.408 -18.781 58.147 1.00 68.25 264 PRO A CA 1
ATOM 2012 C C . PRO A 1 264 ? -13.893 -18.796 58.552 1.00 68.25 264 PRO A C 1
ATOM 2014 O O . PRO A 1 264 ? -14.303 -19.703 59.268 1.00 68.25 264 PRO A O 1
ATOM 2017 N N . ALA A 1 265 ? -14.705 -17.821 58.126 1.00 67.94 265 ALA A N 1
ATOM 2018 C CA . ALA A 1 265 ? -16.093 -17.675 58.571 1.00 67.94 265 ALA A CA 1
ATOM 2019 C C . ALA A 1 265 ? -17.133 -18.405 57.693 1.00 67.94 265 ALA A C 1
ATOM 2021 O O . ALA A 1 265 ? -18.329 -18.243 57.916 1.00 67.94 265 ALA A O 1
ATOM 2022 N N . SER A 1 266 ? -16.710 -19.184 56.688 1.00 60.78 266 SER A N 1
ATOM 2023 C CA . SER A 1 266 ? -17.609 -19.910 55.771 1.00 60.78 266 SER A CA 1
ATOM 2024 C C . SER A 1 266 ? -17.713 -21.422 56.022 1.00 60.78 266 SER A C 1
ATOM 2026 O O . SER A 1 266 ? -18.245 -22.136 55.171 1.00 60.78 266 SER A O 1
ATOM 2028 N N . ARG A 1 267 ? -17.222 -21.920 57.165 1.00 56.19 267 ARG A N 1
ATOM 2029 C CA . ARG A 1 267 ? -17.451 -23.304 57.610 1.00 56.19 267 ARG A CA 1
ATOM 2030 C C . ARG A 1 267 ? -18.443 -23.372 58.756 1.00 56.19 267 ARG A C 1
ATOM 2032 O O . ARG A 1 267 ? -18.307 -22.546 59.682 1.00 56.19 267 ARG A O 1
#

Sequence (267 aa):
MDPHTSSAYSAYYEQEARRGAPAAGGLGDFAAGVFFPQSPRFVQALHHGAPDASEGRFDAEESGARLTRAALEGTMRLGSTVGTALLEGGGKILERANIIGEGPKPLRALCFLGGIALIGVSALQIVNIVSAVGNPASYILQFFLMMFGVAICVVEAKDLEHLERLKPFFANWFRFLTVPLGKGLFYILIGTISLSLWTSNFLLLFVGGYMILMGIMCVMVHFGLRQQLQRRGIDVSESEESTDRVRIGEQLGANQIQQTLFNPASR

Foldseek 3Di:
DDPPVVVVVVVVVVVVVVVPPDDCDDPPPPPPPDDDDPDPPPPPPPPDDDDDPDDDPPVVVVVVVVVVVVVVVVVVVVVVVVVVVCCVVVVVQQVVQVVDVDHRLVLLVLLLVLLVLQLVVLVVVLVVVVVCVVDVPVNVLSVVSNVVSVLSNLLSPPVDPVSPVVVVVCCVVPVLSVDLLSVLVSLLVSLVSLCVCCVVDVSSPVSSVSSNVSSVVSNVVVVVVVVVCVVVVNPPPVDPPPPCVVVVVVVVVVVVVVVVVPPPPPD

pLDDT: mean 75.11, std 19.1, range [36.94, 98.12]

Secondary structure (DSSP, 8-state):
--TTHHHHHHHHHHHHHTT---------STTSSS--------SSS--S----TTS-TTHHHHHHHHHHHHHHHHHHHHHHHHHHHHHHHHHHHHHHHTTSSSPPHHHHHHHHHHHHHHHHHHHHHHH-GGGGGG-HHHHHHHHHHHHHHHHHHHHH-TT-GGGTTTHHHHHHH-GGGTSHHHHHHHHHHHHHHHHHTTTT-HHHHHHHHHHHHHHHHHHHHHHHHHHHHHHTT-------TTTSHHHHHHHHHHHHHHHHHS-GGG-

InterPro domains:
  IPR013714 Golgi apparatus membrane protein TVP15 [PF08507] (113-223)
  IPR013714 Golgi apparatus membrane protein TVP15 [PTHR28128] (116-226)

Organism: Besnoitia besnoiti (NCBI:txid94643)